Protein AF-A0A089JWZ9-F1 (afdb_monomer_lite)

Secondary structure (DSSP, 8-state):
-GGGTTHHHHHHHGGGTEEEEE---TTTSSEEE-TTS-EEEPPHHHHT--TT-HHHHHHHHHHHHHHHHHHHHHHHHHHHH-TTTTTSS-TTSEEEEEETHHHHHHHHHHTT-TTEEEEEEES--GGGS---SPPPSS-EEEE--SS--HHHHHHHHHTTTS--S------------EEEEEE-

Structure (mmCIF, N/CA/C/O backbone):
data_AF-A0A089JWZ9-F1
#
_entry.id   AF-A0A089JWZ9-F1
#
loop_
_atom_site.group_PDB
_atom_site.id
_atom_site.type_symbol
_atom_site.label_atom_id
_atom_site.label_alt_id
_atom_site.label_comp_id
_atom_site.label_asym_id
_atom_site.label_entity_id
_atom_site.label_seq_id
_atom_site.pdbx_PDB_ins_code
_atom_site.Cartn_x
_atom_site.Cartn_y
_atom_site.Cartn_z
_atom_site.occupancy
_atom_site.B_iso_or_equiv
_atom_site.auth_seq_id
_atom_site.auth_comp_id
_atom_site.auth_asym_id
_atom_site.auth_atom_id
_atom_site.pdbx_PDB_model_num
ATOM 1 N N . MET A 1 1 ? 3.060 15.668 -2.174 1.00 49.41 1 MET A N 1
ATOM 2 C CA . MET A 1 1 ? 2.407 15.892 -3.476 1.00 49.41 1 MET A CA 1
ATOM 3 C C . MET A 1 1 ? 2.002 14.584 -4.124 1.00 49.41 1 MET A C 1
ATOM 5 O O . MET A 1 1 ? 0.828 14.414 -4.404 1.00 49.41 1 MET A O 1
ATOM 9 N N . GLU A 1 2 ? 2.926 13.640 -4.326 1.00 61.69 2 GLU A N 1
ATOM 10 C CA . GLU A 1 2 ? 2.587 12.352 -4.941 1.00 61.69 2 GLU A CA 1
ATOM 11 C C . GLU A 1 2 ? 1.482 11.604 -4.171 1.00 61.69 2 GLU A C 1
ATOM 13 O O . GLU A 1 2 ? 0.409 11.380 -4.726 1.00 61.69 2 GLU A O 1
ATOM 18 N N . ARG A 1 3 ? 1.659 11.328 -2.871 1.00 64.31 3 ARG A N 1
ATOM 19 C CA . ARG A 1 3 ? 0.652 10.639 -2.031 1.00 64.31 3 ARG A CA 1
ATOM 20 C C . ARG A 1 3 ? -0.731 11.319 -1.965 1.00 64.31 3 ARG A C 1
ATOM 22 O O . ARG A 1 3 ? -1.700 10.684 -1.563 1.00 64.31 3 ARG A O 1
ATOM 29 N N . ASP A 1 4 ? -0.825 12.579 -2.386 1.00 72.00 4 ASP A N 1
ATOM 30 C CA . ASP A 1 4 ? -2.037 13.402 -2.338 1.00 72.00 4 ASP A CA 1
ATOM 31 C C . ASP A 1 4 ? -2.850 13.313 -3.653 1.00 72.00 4 ASP A C 1
ATOM 33 O O . ASP A 1 4 ? -3.966 13.822 -3.746 1.00 72.00 4 ASP A O 1
ATOM 37 N N . MET A 1 5 ? -2.341 12.623 -4.683 1.00 77.06 5 MET A N 1
ATOM 38 C CA . MET A 1 5 ? -2.989 12.536 -6.005 1.00 77.06 5 MET A CA 1
ATOM 39 C C . MET A 1 5 ? -4.327 11.774 -6.017 1.00 77.06 5 MET A C 1
ATOM 41 O O . MET A 1 5 ? -5.079 11.881 -6.982 1.00 77.06 5 MET A O 1
ATOM 45 N N . TYR A 1 6 ? -4.661 11.035 -4.954 1.00 85.00 6 TYR A N 1
ATOM 46 C CA . TYR A 1 6 ? -5.904 10.250 -4.865 1.00 85.00 6 TYR A CA 1
ATOM 47 C C . TYR A 1 6 ? -6.959 10.880 -3.960 1.00 85.00 6 TYR A C 1
ATOM 49 O O . TYR A 1 6 ? -7.954 10.227 -3.647 1.00 85.00 6 TYR A O 1
ATOM 57 N N . LEU A 1 7 ? -6.794 12.149 -3.569 1.00 86.31 7 LEU A N 1
ATOM 58 C CA . LEU A 1 7 ? -7.723 12.843 -2.670 1.00 86.31 7 LEU A CA 1
ATOM 59 C C . LEU A 1 7 ? -9.192 12.736 -3.104 1.00 86.31 7 LEU A C 1
ATOM 61 O O . LEU A 1 7 ? -10.060 12.593 -2.250 1.00 86.31 7 LEU A O 1
ATOM 65 N N . GLY A 1 8 ? -9.480 12.725 -4.410 1.00 88.94 8 GLY A N 1
ATOM 66 C CA . GLY A 1 8 ? -10.843 12.541 -4.919 1.00 88.94 8 GLY A CA 1
ATOM 67 C C . GLY A 1 8 ? -11.486 11.205 -4.516 1.00 88.94 8 GLY A C 1
ATOM 68 O O . GLY A 1 8 ? -12.673 11.173 -4.198 1.00 88.94 8 GLY A O 1
ATOM 69 N N . ILE A 1 9 ? -10.706 10.119 -4.479 1.00 88.69 9 ILE A N 1
ATOM 70 C CA . ILE A 1 9 ? -11.152 8.799 -4.003 1.00 88.69 9 ILE A CA 1
ATOM 71 C C . ILE A 1 9 ? -11.193 8.794 -2.472 1.00 88.69 9 ILE A C 1
ATOM 73 O O . ILE A 1 9 ? -12.201 8.415 -1.878 1.00 88.69 9 ILE A O 1
ATOM 77 N N . ILE A 1 10 ? -10.124 9.276 -1.832 1.00 89.00 10 ILE A N 1
ATOM 78 C CA . ILE A 1 10 ? -9.965 9.292 -0.370 1.00 89.00 10 ILE A CA 1
ATOM 79 C C . ILE A 1 10 ? -11.120 10.047 0.296 1.00 89.00 10 ILE A C 1
ATOM 81 O O . ILE A 1 10 ? -11.750 9.525 1.212 1.00 89.00 10 ILE A O 1
ATOM 85 N N . ALA A 1 11 ? -11.480 11.225 -0.219 1.00 91.62 11 ALA A N 1
ATOM 86 C CA . ALA A 1 11 ? -12.571 12.049 0.302 1.00 91.62 11 ALA A CA 1
ATOM 87 C C . ALA A 1 11 ? -13.942 11.353 0.250 1.00 91.62 11 ALA A C 1
ATOM 89 O O . ALA A 1 11 ? -14.869 11.754 0.952 1.00 91.62 11 ALA A O 1
ATOM 90 N N . LYS A 1 12 ? -14.100 10.308 -0.573 1.00 93.12 12 LYS A N 1
ATOM 91 C CA . LYS A 1 12 ? -15.303 9.468 -0.581 1.00 93.12 12 LYS A CA 1
ATOM 92 C C . LYS A 1 12 ? -15.207 8.319 0.425 1.00 93.12 12 LYS A C 1
ATOM 94 O O . LYS A 1 12 ? -16.244 7.879 0.907 1.00 93.12 12 LYS A O 1
ATOM 99 N N . LEU A 1 13 ? -14.019 7.842 0.774 1.00 90.31 13 LEU A N 1
ATOM 100 C CA . LEU A 1 13 ? -13.848 6.734 1.717 1.00 90.31 13 LEU A CA 1
ATOM 101 C C . LEU A 1 13 ? -13.978 7.182 3.177 1.00 90.31 13 LEU A C 1
ATOM 103 O O . LEU A 1 13 ? -14.681 6.524 3.938 1.00 90.31 13 LEU A O 1
ATOM 107 N N . ILE A 1 14 ? -13.398 8.328 3.547 1.00 88.94 14 ILE A N 1
ATOM 108 C CA . ILE A 1 14 ? -13.399 8.808 4.943 1.00 88.94 14 ILE A CA 1
ATOM 109 C C . ILE A 1 14 ? -14.821 8.903 5.543 1.00 88.94 14 ILE A C 1
ATOM 111 O O . ILE A 1 14 ? -15.051 8.312 6.597 1.00 88.94 14 ILE A O 1
ATOM 115 N N . PRO A 1 15 ? -15.831 9.518 4.883 1.00 93.56 15 PRO A N 1
ATOM 116 C CA . PRO A 1 15 ? -17.186 9.610 5.447 1.00 93.56 15 PRO A CA 1
ATOM 117 C C . PRO A 1 15 ? -17.917 8.264 5.564 1.00 93.56 15 PRO A C 1
ATOM 119 O O . PRO A 1 15 ? -19.002 8.205 6.134 1.00 93.56 15 PRO A O 1
ATOM 122 N N . ARG A 1 16 ? -17.366 7.194 4.979 1.00 92.75 16 ARG A N 1
ATOM 123 C CA . ARG A 1 16 ? -17.915 5.833 5.027 1.00 92.75 16 ARG A CA 1
ATOM 124 C C . ARG A 1 16 ? -17.282 4.988 6.139 1.00 92.75 16 ARG A C 1
ATOM 126 O O . ARG A 1 16 ? -17.530 3.790 6.174 1.00 92.75 16 ARG A O 1
ATOM 133 N N . GLY A 1 17 ? -16.486 5.597 7.022 1.00 89.69 17 GLY A N 1
ATOM 134 C CA . GLY A 1 17 ? -15.859 4.913 8.157 1.00 89.69 17 GLY A CA 1
ATOM 135 C C . GLY A 1 17 ? -14.557 4.192 7.810 1.00 89.69 17 GLY A C 1
ATOM 136 O O . GLY A 1 17 ? -14.177 3.257 8.502 1.00 89.69 17 GLY A O 1
ATOM 137 N N . PHE A 1 18 ? -13.876 4.592 6.733 1.00 89.75 18 PHE A N 1
ATOM 138 C CA . PHE A 1 18 ? -12.544 4.073 6.422 1.00 89.75 18 PHE A CA 1
ATOM 139 C C . PHE A 1 18 ? -11.463 5.006 6.964 1.00 89.75 18 PHE A C 1
ATOM 141 O O . PHE A 1 18 ? -11.514 6.216 6.741 1.00 89.75 18 PHE A O 1
ATOM 148 N N . MET A 1 19 ? -10.435 4.425 7.577 1.00 92.62 19 MET A N 1
ATOM 149 C CA . MET A 1 19 ? -9.145 5.074 7.778 1.00 92.62 19 MET A CA 1
ATOM 150 C C . MET A 1 19 ? -8.302 4.869 6.516 1.00 92.62 19 MET A C 1
ATOM 152 O O . MET A 1 19 ? -8.141 3.752 6.032 1.00 92.62 19 MET A O 1
ATOM 156 N N . VAL A 1 20 ? -7.746 5.937 5.949 1.00 92.62 20 VAL A N 1
ATOM 157 C CA . VAL A 1 20 ? -6.942 5.826 4.724 1.00 92.62 20 VAL A CA 1
ATOM 158 C C . VAL A 1 20 ? -5.498 6.204 5.006 1.00 92.62 20 VAL A C 1
ATOM 160 O O . VAL A 1 20 ? -5.221 7.304 5.475 1.00 92.62 20 VAL A O 1
ATOM 163 N N . VAL A 1 21 ? -4.581 5.298 4.665 1.00 92.12 21 VAL A N 1
ATOM 164 C CA . VAL A 1 21 ? -3.135 5.478 4.806 1.00 92.12 21 VAL A CA 1
ATOM 165 C C . VAL A 1 21 ? -2.523 5.547 3.412 1.00 92.12 21 VAL A C 1
ATOM 167 O O . VAL A 1 21 ? -2.535 4.580 2.649 1.00 92.12 21 VAL A O 1
ATOM 170 N N . THR A 1 22 ? -1.990 6.709 3.046 1.00 89.75 22 THR A N 1
ATOM 171 C CA . THR A 1 22 ? -1.305 6.888 1.762 1.00 89.75 22 THR A CA 1
ATOM 172 C C . THR A 1 22 ? 0.189 6.650 1.927 1.00 89.75 22 THR A C 1
ATOM 174 O O . THR A 1 22 ? 0.822 7.164 2.848 1.00 89.75 22 THR A O 1
ATOM 177 N N . ILE A 1 23 ? 0.771 5.860 1.024 1.00 87.31 23 ILE A N 1
ATOM 178 C CA . ILE A 1 23 ? 2.175 5.458 1.113 1.00 87.31 23 ILE A CA 1
ATOM 179 C C . ILE A 1 23 ? 2.964 6.235 0.062 1.00 87.31 23 ILE A C 1
ATOM 181 O O . ILE A 1 23 ? 2.744 6.080 -1.139 1.00 87.31 23 ILE A O 1
ATOM 185 N N . SER A 1 24 ? 3.894 7.081 0.504 1.00 81.69 24 SER A N 1
ATOM 186 C CA . SER A 1 24 ? 4.933 7.621 -0.381 1.00 81.69 24 SER A CA 1
ATOM 187 C C . SER A 1 24 ? 6.109 6.661 -0.437 1.00 81.69 24 SER A C 1
ATOM 189 O O . SER A 1 24 ? 6.429 6.065 0.586 1.00 81.69 24 SER A O 1
ATOM 191 N N . ALA A 1 25 ? 6.798 6.593 -1.573 1.00 80.75 25 ALA A N 1
ATOM 192 C CA . ALA A 1 25 ? 8.029 5.828 -1.722 1.00 80.75 25 ALA A CA 1
ATOM 193 C C . ALA A 1 25 ? 9.237 6.785 -1.798 1.00 80.75 25 ALA A C 1
ATOM 195 O O . ALA A 1 25 ? 9.524 7.333 -2.868 1.00 80.75 25 ALA A O 1
ATOM 196 N N . PRO A 1 26 ? 9.927 7.049 -0.665 1.00 78.44 26 PRO A N 1
ATOM 197 C CA . PRO A 1 26 ? 11.210 7.750 -0.640 1.00 78.44 26 PRO A CA 1
ATOM 198 C C . PRO A 1 26 ? 12.152 7.257 -1.742 1.00 78.44 26 PRO A C 1
ATOM 200 O O . PRO A 1 26 ? 12.228 6.060 -1.985 1.00 78.44 26 PRO A O 1
ATOM 203 N N . HIS A 1 27 ? 12.866 8.171 -2.403 1.00 79.88 27 HIS A N 1
ATOM 204 C CA . HIS A 1 27 ? 13.780 7.888 -3.526 1.00 79.88 27 HIS A CA 1
ATOM 205 C C . HIS A 1 27 ? 13.131 7.383 -4.826 1.00 79.88 27 HIS A C 1
ATOM 207 O O . HIS A 1 27 ? 13.797 7.389 -5.860 1.00 79.88 27 HIS A O 1
ATOM 213 N N . GLU A 1 28 ? 11.852 7.013 -4.823 1.00 82.06 28 GLU A N 1
ATOM 214 C CA . GLU A 1 28 ? 11.099 6.702 -6.042 1.00 82.06 28 GLU A CA 1
ATOM 215 C C . GLU A 1 28 ? 10.214 7.862 -6.487 1.00 82.06 28 GLU A C 1
ATOM 217 O O . GLU A 1 28 ? 10.035 8.069 -7.682 1.00 82.06 28 GLU A O 1
ATOM 222 N N . SER A 1 29 ? 9.668 8.630 -5.546 1.00 75.12 29 SER A N 1
ATOM 223 C CA . SER A 1 29 ? 8.933 9.857 -5.845 1.00 75.12 29 SER A CA 1
ATOM 224 C C . SER A 1 29 ? 9.857 10.930 -6.421 1.00 75.12 29 SER A C 1
ATOM 226 O O . SER A 1 29 ? 11.018 11.028 -6.016 1.00 75.12 29 SER A O 1
ATOM 228 N N . VAL A 1 30 ? 9.342 11.784 -7.316 1.00 74.94 30 VAL A N 1
ATOM 229 C CA . VAL A 1 30 ? 10.092 12.906 -7.921 1.00 74.94 30 VAL A CA 1
ATOM 230 C C . VAL A 1 30 ? 10.783 13.737 -6.834 1.00 74.94 30 VAL A C 1
ATOM 232 O O . VAL A 1 30 ? 11.959 14.089 -6.958 1.00 74.94 30 VAL A O 1
ATOM 235 N N . PHE A 1 31 ? 10.066 13.988 -5.739 1.00 79.56 31 PHE A N 1
ATOM 236 C CA . PHE A 1 31 ? 10.624 14.439 -4.472 1.00 79.56 31 PHE A CA 1
ATOM 237 C C . PHE A 1 31 ? 9.713 14.040 -3.303 1.00 79.56 31 PHE A C 1
ATOM 239 O O . PHE A 1 31 ? 8.488 13.973 -3.445 1.00 79.56 31 PHE A O 1
ATOM 246 N N . THR A 1 32 ? 10.313 13.847 -2.131 1.00 83.12 32 THR A N 1
ATOM 247 C CA . THR A 1 32 ? 9.614 13.636 -0.857 1.00 83.12 32 THR A CA 1
ATOM 248 C C . THR A 1 32 ? 10.033 14.721 0.121 1.00 83.12 32 THR A C 1
ATOM 250 O O . THR A 1 32 ? 11.216 15.038 0.214 1.00 83.12 32 THR A O 1
ATOM 253 N N . VAL A 1 33 ? 9.057 15.282 0.835 1.00 86.06 33 VAL A N 1
ATOM 254 C CA . VAL A 1 33 ? 9.264 16.273 1.899 1.00 86.06 33 VAL A CA 1
ATOM 255 C C . VAL A 1 33 ? 8.973 15.604 3.239 1.00 86.06 33 VAL A C 1
ATOM 257 O O . VAL A 1 33 ? 7.910 14.997 3.405 1.00 86.06 33 VAL A O 1
ATOM 260 N N . PHE A 1 34 ? 9.918 15.698 4.168 1.00 87.00 34 PHE A N 1
ATOM 261 C CA . PHE A 1 34 ? 9.822 15.169 5.524 1.00 87.00 34 PHE A CA 1
ATOM 262 C C . PHE A 1 34 ? 9.210 16.199 6.489 1.00 87.00 34 PHE A C 1
ATOM 264 O O . PHE A 1 34 ? 9.153 17.386 6.160 1.00 87.00 34 PHE A O 1
ATOM 271 N N . PRO A 1 35 ? 8.728 15.773 7.673 1.00 87.00 35 PRO A N 1
ATOM 272 C CA . PRO A 1 35 ? 8.117 16.679 8.650 1.00 87.00 35 PRO A CA 1
ATOM 273 C C . PRO A 1 35 ? 9.026 17.823 9.122 1.00 87.00 35 PRO A C 1
ATOM 275 O O . PRO A 1 35 ? 8.529 18.891 9.460 1.00 87.00 35 PRO A O 1
ATOM 278 N N . ASP A 1 36 ? 10.345 17.623 9.111 1.00 92.81 36 ASP A N 1
ATOM 279 C CA . ASP A 1 36 ? 11.356 18.635 9.446 1.00 92.81 36 ASP A CA 1
ATOM 280 C C . ASP A 1 36 ? 11.626 19.639 8.305 1.00 92.81 36 ASP A C 1
ATOM 282 O O . ASP A 1 36 ? 12.465 20.528 8.437 1.00 92.81 36 ASP A O 1
ATOM 286 N N . GLY A 1 37 ? 10.925 19.506 7.173 1.00 90.06 37 GLY A N 1
ATOM 287 C CA . GLY A 1 37 ? 11.129 20.305 5.965 1.00 90.06 37 GLY A CA 1
ATOM 288 C C . GLY A 1 37 ? 12.264 19.802 5.068 1.00 90.06 37 GLY A C 1
ATOM 289 O O . GLY A 1 37 ? 12.456 20.339 3.973 1.00 90.06 37 GLY A O 1
ATOM 290 N N . GLY A 1 38 ? 12.990 18.760 5.481 1.00 91.38 38 GLY A N 1
ATOM 291 C CA . GLY A 1 38 ? 14.001 18.102 4.667 1.00 91.38 38 GLY A CA 1
ATOM 292 C C . GLY A 1 38 ? 13.399 17.524 3.389 1.00 91.38 38 GLY A C 1
ATOM 293 O O . GLY A 1 38 ? 12.243 17.095 3.358 1.00 91.38 38 GLY A O 1
ATOM 294 N N . THR A 1 39 ? 14.182 17.499 2.310 1.00 90.56 39 THR A N 1
ATOM 295 C CA . THR A 1 39 ? 13.729 16.931 1.035 1.00 90.56 39 THR A CA 1
ATOM 296 C C . THR A 1 39 ? 14.715 15.918 0.491 1.00 90.56 39 THR A C 1
ATOM 298 O O . THR A 1 39 ? 15.929 16.094 0.578 1.00 90.56 39 THR A O 1
ATOM 301 N N . ILE A 1 40 ? 14.179 14.863 -0.111 1.00 89.31 40 ILE A N 1
ATOM 302 C CA . ILE A 1 40 ? 14.949 13.915 -0.913 1.00 89.31 40 ILE A CA 1
ATOM 303 C C . ILE A 1 40 ? 14.384 13.890 -2.323 1.00 89.31 40 ILE A C 1
ATOM 305 O O . ILE A 1 40 ? 13.173 13.989 -2.529 1.00 89.31 40 ILE A O 1
ATOM 309 N N . LYS A 1 41 ? 15.278 13.763 -3.298 1.00 88.44 41 LYS A N 1
ATOM 310 C CA . LYS A 1 41 ? 14.919 13.598 -4.705 1.00 88.44 41 LYS A CA 1
ATOM 311 C C . LYS A 1 41 ? 14.862 12.121 -5.065 1.00 88.44 41 LYS A C 1
ATOM 313 O O . LYS A 1 41 ? 15.442 11.278 -4.376 1.00 88.44 41 LYS A O 1
ATOM 318 N N . GLN A 1 42 ? 14.198 11.842 -6.178 1.00 86.81 42 GLN A N 1
ATOM 319 C CA . GLN A 1 42 ? 14.260 10.545 -6.833 1.00 86.81 42 GLN A CA 1
ATOM 320 C C . GLN A 1 42 ? 15.713 10.105 -7.062 1.00 86.81 42 GLN A C 1
ATOM 322 O O . GLN A 1 42 ? 16.554 10.903 -7.486 1.00 86.81 42 GLN A O 1
ATOM 327 N N . ALA A 1 43 ? 16.009 8.835 -6.798 1.00 88.50 43 ALA A N 1
ATOM 328 C CA . ALA A 1 43 ? 17.306 8.244 -7.083 1.00 88.50 43 ALA A CA 1
ATOM 329 C C . ALA A 1 43 ? 17.536 8.143 -8.599 1.00 88.50 43 ALA A C 1
ATOM 331 O O . ALA A 1 43 ? 16.635 7.755 -9.344 1.00 88.50 43 ALA A O 1
ATOM 332 N N . ALA A 1 44 ? 18.765 8.423 -9.048 1.00 88.81 44 ALA A N 1
ATOM 333 C CA . ALA A 1 44 ? 19.140 8.342 -10.464 1.00 88.81 44 ALA A CA 1
ATOM 334 C C . ALA A 1 44 ? 18.828 6.963 -11.067 1.00 88.81 44 ALA A C 1
ATOM 336 O O . ALA A 1 44 ? 18.247 6.883 -12.141 1.00 88.81 44 ALA A O 1
ATOM 337 N N . ALA A 1 45 ? 19.082 5.887 -10.313 1.00 87.94 45 ALA A N 1
ATOM 338 C CA . ALA A 1 45 ? 18.774 4.517 -10.726 1.00 87.94 45 ALA A CA 1
ATOM 339 C C . ALA A 1 45 ? 17.286 4.278 -11.052 1.00 87.94 45 ALA A C 1
ATOM 341 O O . ALA A 1 45 ? 16.977 3.396 -11.845 1.00 87.94 45 ALA A O 1
ATOM 342 N N . ILE A 1 46 ? 16.372 5.050 -10.452 1.00 86.38 46 ILE A N 1
ATOM 343 C CA . ILE A 1 46 ? 14.936 4.999 -10.755 1.00 86.38 46 ILE A CA 1
ATOM 344 C C . ILE A 1 46 ? 14.593 5.956 -11.898 1.00 86.38 46 ILE A C 1
ATOM 346 O O . ILE A 1 46 ? 13.836 5.598 -12.796 1.00 86.38 46 ILE A O 1
ATOM 350 N N . ALA A 1 47 ? 15.168 7.160 -11.890 1.00 85.50 47 ALA A N 1
ATOM 351 C CA . ALA A 1 47 ? 14.940 8.170 -12.922 1.00 85.50 47 ALA A CA 1
ATOM 352 C C . ALA A 1 47 ? 15.412 7.724 -14.319 1.00 85.50 47 ALA A C 1
ATOM 354 O O . ALA A 1 47 ? 14.825 8.118 -15.326 1.00 85.50 47 ALA A O 1
ATOM 355 N N . GLU A 1 48 ? 16.471 6.918 -14.366 1.00 89.50 48 GLU A N 1
ATOM 356 C CA . GLU A 1 48 ? 17.131 6.422 -15.578 1.00 89.50 48 GLU A CA 1
ATOM 357 C C . GLU A 1 48 ? 16.744 4.971 -15.904 1.00 89.50 48 GLU A C 1
ATOM 359 O O . GLU A 1 48 ? 17.285 4.381 -16.840 1.00 89.50 48 GLU A O 1
ATOM 364 N N . LEU A 1 49 ? 15.806 4.382 -15.149 1.00 86.44 49 LEU A N 1
ATOM 365 C CA . LEU A 1 49 ? 15.383 3.001 -15.346 1.00 86.44 49 LEU A CA 1
ATOM 366 C C . LEU A 1 49 ? 14.755 2.825 -16.735 1.00 86.44 49 LEU A C 1
ATOM 368 O O . LEU A 1 49 ? 13.686 3.364 -17.038 1.00 86.44 49 LEU A O 1
ATOM 372 N N . ALA A 1 50 ? 15.422 2.047 -17.586 1.00 87.25 50 ALA A N 1
ATOM 373 C CA . ALA A 1 50 ? 14.971 1.808 -18.948 1.00 87.25 50 ALA A CA 1
ATOM 374 C C . ALA A 1 50 ? 13.668 0.991 -18.967 1.00 87.25 50 ALA A C 1
ATOM 376 O O . ALA A 1 50 ? 13.472 0.063 -18.182 1.00 87.25 50 ALA A O 1
ATOM 377 N N . SER A 1 51 ? 12.769 1.288 -19.909 1.00 80.56 51 SER A N 1
ATOM 378 C CA . SER A 1 51 ? 11.473 0.598 -20.027 1.00 80.56 51 SER A CA 1
ATOM 379 C C . SER A 1 51 ? 11.594 -0.899 -20.338 1.00 80.56 51 SER A C 1
ATOM 381 O O . SER A 1 51 ? 10.670 -1.659 -20.067 1.00 80.56 51 SER A O 1
ATOM 383 N N . ASN A 1 52 ? 12.727 -1.329 -20.896 1.00 83.06 52 ASN A N 1
ATOM 384 C CA . ASN A 1 52 ? 13.042 -2.723 -21.196 1.00 83.06 52 ASN A CA 1
ATOM 385 C C . ASN A 1 52 ? 13.917 -3.405 -20.124 1.00 83.06 52 ASN A C 1
ATOM 387 O O . ASN A 1 52 ? 14.216 -4.591 -20.275 1.00 83.06 52 ASN A O 1
ATOM 391 N N . ASP A 1 53 ? 14.313 -2.712 -19.048 1.00 87.31 53 ASP A N 1
ATOM 392 C CA . ASP A 1 53 ? 15.046 -3.317 -17.926 1.00 87.31 53 ASP A CA 1
ATOM 393 C C . ASP A 1 53 ? 14.085 -4.026 -16.961 1.00 87.31 53 ASP A C 1
ATOM 395 O O . ASP A 1 53 ? 13.790 -3.567 -15.855 1.00 87.31 53 ASP A O 1
ATOM 399 N N . TYR A 1 54 ? 13.579 -5.182 -17.386 1.00 87.00 54 TYR A N 1
ATOM 400 C CA . TYR A 1 54 ? 12.654 -5.990 -16.588 1.00 87.00 54 TYR A CA 1
ATOM 401 C C . TYR A 1 54 ? 13.215 -6.376 -15.213 1.00 87.00 54 TYR A C 1
ATOM 403 O O . TYR A 1 54 ? 12.452 -6.489 -14.253 1.00 87.00 54 TYR A O 1
ATOM 411 N N . ALA A 1 55 ? 14.532 -6.571 -15.094 1.00 90.25 55 ALA A N 1
ATOM 412 C CA . ALA A 1 55 ? 15.158 -6.914 -13.822 1.00 90.25 55 ALA A CA 1
ATOM 413 C C . ALA A 1 55 ? 15.131 -5.721 -12.855 1.00 90.25 55 ALA A C 1
ATOM 415 O O . ALA A 1 55 ? 14.815 -5.895 -11.678 1.00 90.25 55 ALA A O 1
ATOM 416 N N . GLY A 1 56 ? 15.412 -4.510 -13.343 1.00 91.00 56 GLY A N 1
ATOM 417 C CA . GLY A 1 56 ? 15.276 -3.279 -12.567 1.00 91.00 56 GLY A CA 1
ATOM 418 C C . GLY A 1 56 ? 13.837 -3.007 -12.138 1.00 91.00 56 GLY A C 1
ATOM 419 O O . GLY A 1 56 ? 13.597 -2.759 -10.957 1.00 91.00 56 GLY A O 1
ATOM 420 N N . TRP A 1 57 ? 12.867 -3.165 -13.043 1.00 88.25 57 TRP A N 1
ATOM 421 C CA . TRP A 1 57 ? 11.447 -3.035 -12.695 1.00 88.25 57 TRP A CA 1
ATOM 422 C C . TRP A 1 57 ? 10.975 -4.090 -11.688 1.00 88.25 57 TRP A C 1
ATOM 424 O O . TRP A 1 57 ? 10.164 -3.778 -10.818 1.00 88.25 57 TRP A O 1
ATOM 434 N N . SER A 1 58 ? 11.502 -5.316 -11.762 1.00 90.19 58 SER A N 1
ATOM 435 C CA . SER A 1 58 ? 11.192 -6.374 -10.789 1.00 90.19 58 SER A CA 1
ATOM 436 C C . SER A 1 58 ? 11.735 -6.039 -9.399 1.00 90.19 58 SER A C 1
ATOM 438 O O . SER A 1 58 ? 10.997 -6.130 -8.423 1.00 90.19 58 SER A O 1
ATOM 440 N N . ARG A 1 59 ? 12.983 -5.556 -9.301 1.00 91.50 59 ARG A N 1
ATOM 441 C CA . ARG A 1 59 ? 13.551 -5.076 -8.026 1.00 91.50 59 ARG A CA 1
ATOM 442 C C . ARG A 1 59 ? 12.760 -3.902 -7.450 1.00 91.50 59 ARG A C 1
ATOM 444 O O . ARG A 1 59 ? 12.566 -3.821 -6.240 1.00 91.50 59 ARG A O 1
ATOM 451 N N . LEU A 1 60 ? 12.291 -2.999 -8.311 1.00 89.75 60 LEU A N 1
ATOM 452 C CA . LEU A 1 60 ? 11.466 -1.869 -7.894 1.00 89.75 60 LEU A CA 1
ATOM 453 C C . LEU A 1 60 ? 10.103 -2.325 -7.353 1.00 89.75 60 LEU A C 1
ATOM 455 O O . LEU A 1 60 ? 9.650 -1.829 -6.324 1.00 89.75 60 LEU A O 1
ATOM 459 N N . LEU A 1 61 ? 9.470 -3.306 -8.005 1.00 90.19 61 LEU A N 1
ATOM 460 C CA 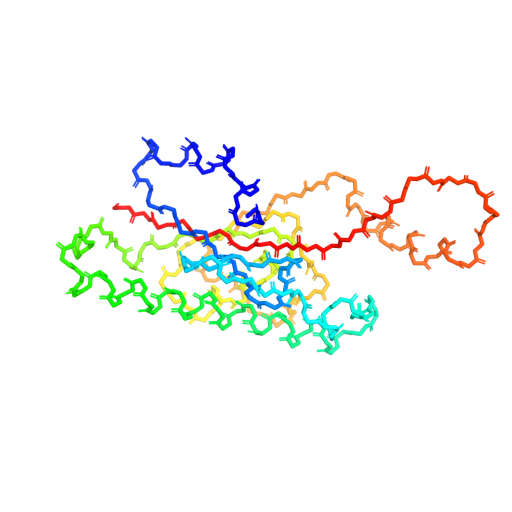. LEU A 1 61 ? 8.242 -3.935 -7.516 1.00 90.19 61 LEU A CA 1
ATOM 461 C C . LEU A 1 61 ? 8.447 -4.583 -6.139 1.00 90.19 61 LEU A C 1
ATOM 463 O O . LEU A 1 61 ? 7.637 -4.355 -5.241 1.00 90.19 61 LEU A O 1
ATOM 467 N N . GLU A 1 62 ? 9.526 -5.350 -5.962 1.00 91.06 62 GLU A N 1
ATOM 468 C CA . GLU A 1 62 ? 9.874 -5.981 -4.680 1.00 91.06 62 GLU A CA 1
ATOM 469 C C . GLU A 1 62 ? 10.079 -4.929 -3.585 1.00 91.06 62 GLU A C 1
ATOM 471 O O . GLU A 1 62 ? 9.472 -5.019 -2.518 1.00 91.06 62 GLU A O 1
ATOM 476 N N . SER A 1 63 ? 10.851 -3.873 -3.866 1.00 90.00 63 SER A N 1
ATOM 477 C CA . SER A 1 63 ? 11.041 -2.753 -2.936 1.00 90.00 63 SER A CA 1
ATOM 478 C C . SER A 1 63 ? 9.708 -2.118 -2.528 1.00 90.00 63 SER A C 1
ATOM 480 O O . SER A 1 63 ? 9.480 -1.853 -1.343 1.00 90.00 63 SER A O 1
ATOM 482 N N . ARG A 1 64 ? 8.778 -1.960 -3.477 1.00 89.19 64 ARG A N 1
ATOM 483 C CA . ARG A 1 64 ? 7.452 -1.412 -3.192 1.00 89.19 64 ARG A CA 1
ATOM 484 C C . ARG A 1 64 ? 6.582 -2.347 -2.356 1.00 89.19 64 ARG A C 1
ATOM 486 O O . ARG A 1 64 ? 5.876 -1.876 -1.466 1.00 89.19 64 ARG A O 1
ATOM 493 N N . ALA A 1 65 ? 6.639 -3.650 -2.612 1.00 91.56 65 ALA A N 1
ATOM 494 C CA . ALA A 1 65 ? 5.948 -4.652 -1.805 1.00 91.56 65 ALA A CA 1
ATOM 495 C C . ALA A 1 65 ? 6.474 -4.669 -0.356 1.00 91.56 65 ALA A C 1
ATOM 497 O O . ALA A 1 65 ? 5.683 -4.683 0.593 1.00 91.56 65 ALA A O 1
ATOM 498 N N . HIS A 1 66 ? 7.795 -4.565 -0.173 1.00 92.19 66 HIS A N 1
ATOM 499 C CA . HIS A 1 66 ? 8.411 -4.428 1.149 1.00 92.19 66 HIS A CA 1
ATOM 500 C C . HIS A 1 66 ? 7.946 -3.166 1.875 1.00 92.19 66 HIS A C 1
ATOM 502 O O . HIS A 1 66 ? 7.604 -3.237 3.052 1.00 92.19 66 HIS A O 1
ATOM 508 N N . LEU A 1 67 ? 7.864 -2.029 1.180 1.00 90.56 67 LEU A N 1
ATOM 509 C CA . LEU A 1 67 ? 7.385 -0.783 1.775 1.00 90.56 67 LEU A CA 1
ATOM 510 C C . LEU A 1 67 ? 5.932 -0.890 2.265 1.00 90.56 67 LEU A C 1
ATOM 512 O O . LEU A 1 67 ? 5.621 -0.440 3.364 1.00 90.56 67 LEU A O 1
ATOM 516 N N . ILE A 1 68 ? 5.044 -1.505 1.477 1.00 93.31 68 ILE A N 1
ATOM 517 C CA . ILE A 1 68 ? 3.648 -1.741 1.880 1.00 93.31 68 ILE A CA 1
ATOM 518 C C . ILE A 1 68 ? 3.591 -2.639 3.123 1.00 93.31 68 ILE A C 1
ATOM 520 O O . ILE A 1 68 ? 2.859 -2.336 4.064 1.00 93.31 68 ILE A O 1
ATOM 524 N N . THR A 1 69 ? 4.389 -3.708 3.146 1.00 94.25 69 THR A N 1
ATOM 525 C CA . THR A 1 69 ? 4.470 -4.635 4.286 1.00 94.25 69 THR A CA 1
ATOM 526 C C . THR A 1 69 ? 4.962 -3.924 5.548 1.00 94.25 69 THR A C 1
ATOM 528 O O . THR A 1 69 ? 4.336 -4.039 6.599 1.00 94.25 69 THR A O 1
ATOM 531 N N . ALA A 1 70 ? 6.014 -3.108 5.432 1.00 94.00 70 ALA A N 1
ATOM 532 C CA . ALA A 1 70 ? 6.551 -2.320 6.538 1.00 94.00 70 ALA A CA 1
ATOM 533 C C . ALA A 1 70 ? 5.527 -1.307 7.079 1.00 94.00 70 ALA A C 1
ATOM 535 O O . ALA A 1 70 ? 5.411 -1.124 8.288 1.00 94.00 70 ALA A O 1
ATOM 536 N N . VAL A 1 71 ? 4.733 -0.676 6.204 1.00 94.56 71 VAL A N 1
ATOM 537 C CA . VAL A 1 71 ? 3.638 0.206 6.637 1.00 94.56 71 VAL A CA 1
ATOM 538 C C . VAL A 1 71 ? 2.564 -0.581 7.385 1.00 94.56 71 VAL A C 1
ATOM 540 O O . VAL A 1 71 ? 2.096 -0.111 8.415 1.00 94.56 71 VAL A O 1
ATOM 543 N N . LEU A 1 72 ? 2.193 -1.781 6.931 1.00 95.19 72 LEU A N 1
ATOM 544 C CA . LEU A 1 72 ? 1.235 -2.631 7.648 1.00 95.19 72 LEU A CA 1
ATOM 545 C C . LEU A 1 72 ? 1.742 -3.036 9.041 1.00 95.19 72 LEU A C 1
ATOM 547 O O . LEU A 1 72 ? 0.975 -3.023 9.999 1.00 95.19 72 LEU A O 1
ATOM 551 N N . GLU A 1 73 ? 3.023 -3.380 9.173 1.00 96.00 73 GLU A N 1
ATOM 552 C CA . GLU A 1 73 ? 3.668 -3.673 10.464 1.00 96.00 73 GLU A CA 1
ATOM 553 C C . GLU A 1 73 ? 3.726 -2.446 11.382 1.00 96.00 73 GLU A C 1
ATOM 555 O O . GLU A 1 73 ? 3.475 -2.542 12.588 1.00 96.00 73 GLU A O 1
ATOM 560 N N . TYR A 1 74 ? 4.012 -1.274 10.817 1.00 95.69 74 TYR A N 1
ATOM 561 C CA . TYR A 1 74 ? 4.005 -0.028 11.571 1.00 95.69 74 TYR A CA 1
ATOM 562 C C . TYR A 1 74 ? 2.592 0.332 12.045 1.00 95.69 74 TYR A C 1
ATOM 564 O O . TYR A 1 74 ? 2.409 0.658 13.215 1.00 95.69 74 TYR A O 1
ATOM 572 N N . MET A 1 75 ? 1.578 0.181 11.187 1.00 95.06 75 MET A N 1
ATOM 573 C CA . MET A 1 75 ? 0.176 0.373 11.567 1.00 95.06 75 MET A CA 1
ATOM 574 C C . MET A 1 75 ? -0.260 -0.620 12.652 1.00 95.06 75 MET A C 1
ATOM 576 O O . MET A 1 75 ? -0.926 -0.215 13.594 1.00 95.06 75 MET A O 1
ATOM 580 N N . ASP A 1 76 ? 0.149 -1.890 12.585 1.00 95.31 76 ASP A N 1
ATOM 581 C CA . ASP A 1 76 ? -0.098 -2.867 13.660 1.00 95.31 76 ASP A CA 1
ATOM 582 C C . ASP A 1 76 ? 0.533 -2.428 14.995 1.00 95.31 76 ASP A C 1
ATOM 584 O O . ASP A 1 76 ? -0.063 -2.563 16.062 1.00 95.31 76 ASP A O 1
ATOM 588 N N . THR A 1 77 ? 1.731 -1.842 14.941 1.00 97.06 77 THR A N 1
ATOM 589 C CA . THR A 1 77 ? 2.397 -1.281 16.123 1.00 97.06 77 THR A CA 1
ATOM 590 C C . THR A 1 77 ? 1.612 -0.104 16.695 1.00 97.06 77 THR A C 1
ATOM 592 O O . THR A 1 77 ? 1.285 -0.122 17.882 1.00 97.06 77 THR A O 1
ATOM 595 N N . LEU A 1 78 ? 1.230 0.868 15.860 1.00 96.12 78 LEU A N 1
ATOM 596 C CA . LEU A 1 78 ? 0.407 2.003 16.288 1.00 96.12 78 LEU A CA 1
ATOM 597 C C . LEU A 1 78 ? -0.921 1.535 16.896 1.00 96.12 78 LEU A C 1
ATOM 599 O O . LEU A 1 78 ? -1.305 2.002 17.963 1.00 96.12 78 LEU A O 1
ATOM 603 N N . ASN A 1 79 ? -1.570 0.536 16.291 1.00 94.88 79 ASN A N 1
ATOM 604 C CA . ASN A 1 79 ? -2.838 0.003 16.788 1.00 94.88 79 ASN A CA 1
ATOM 605 C C . ASN A 1 79 ? -2.739 -0.629 18.186 1.00 94.88 79 ASN A C 1
ATOM 607 O O . ASN A 1 79 ? -3.751 -0.778 18.868 1.00 94.88 79 ASN A O 1
ATOM 611 N N . ARG A 1 80 ? -1.538 -1.045 18.606 1.00 96.06 80 ARG A N 1
ATOM 612 C CA . ARG A 1 80 ? -1.302 -1.663 19.917 1.00 96.06 80 ARG A CA 1
ATOM 613 C C . ARG A 1 80 ? -0.801 -0.691 20.975 1.00 96.06 80 ARG A C 1
ATOM 615 O O . ARG A 1 80 ? -1.075 -0.917 22.149 1.00 96.06 80 ARG A O 1
ATOM 622 N N . SER A 1 81 ? -0.010 0.310 20.591 1.00 96.62 81 SER A N 1
ATOM 623 C CA . SER A 1 81 ? 0.767 1.100 21.557 1.00 96.62 81 SER A CA 1
ATOM 624 C C . SER A 1 81 ? 0.624 2.612 21.436 1.00 96.62 81 SER A C 1
ATOM 626 O O . SER A 1 81 ? 1.098 3.314 22.326 1.00 96.62 81 SER A O 1
ATOM 628 N N . ASP A 1 82 ? 0.042 3.130 20.355 1.00 97.44 82 ASP A N 1
ATOM 629 C CA . ASP A 1 82 ? -0.108 4.574 20.178 1.00 97.44 82 ASP A CA 1
ATOM 630 C C . ASP A 1 82 ? -1.245 5.125 21.050 1.00 97.44 82 ASP A C 1
ATOM 632 O O . ASP A 1 82 ? -2.326 4.544 21.118 1.00 97.44 82 ASP A O 1
ATOM 636 N N . SER A 1 83 ? -1.018 6.251 21.726 1.00 96.44 83 SER A N 1
ATOM 637 C CA . SER A 1 83 ? -1.993 6.818 22.666 1.00 96.44 83 SER A CA 1
ATOM 638 C C . SER A 1 83 ? -3.281 7.311 22.011 1.00 96.44 83 SER A C 1
ATOM 640 O O . SER A 1 83 ? -4.306 7.383 22.686 1.00 96.44 83 SER A O 1
ATOM 642 N N . GLU A 1 84 ? -3.231 7.684 20.732 1.00 94.69 84 GLU A N 1
ATOM 643 C CA . GLU A 1 84 ? -4.379 8.221 20.002 1.00 94.69 84 GLU A CA 1
ATOM 644 C C . GLU A 1 84 ? -4.991 7.181 19.066 1.00 94.69 84 GLU A C 1
ATOM 646 O O . GLU A 1 84 ? -6.200 7.187 18.863 1.00 94.69 84 GLU A O 1
ATOM 651 N N . LEU A 1 85 ? -4.172 6.291 18.502 1.00 93.25 85 LEU A N 1
ATOM 652 C CA . LEU A 1 85 ? -4.591 5.353 17.463 1.00 93.25 85 LEU A CA 1
ATOM 653 C C . LEU A 1 85 ? -4.859 3.929 17.963 1.00 93.25 85 LEU A C 1
ATOM 655 O O . LEU A 1 85 ? -5.433 3.140 17.207 1.00 93.25 85 LEU A O 1
ATOM 659 N N . ALA A 1 86 ? -4.472 3.580 19.194 1.00 95.94 86 ALA A N 1
ATOM 660 C CA . ALA A 1 86 ? -4.642 2.218 19.687 1.00 95.94 86 ALA A CA 1
ATOM 661 C C . ALA A 1 86 ? -6.114 1.774 19.686 1.00 95.94 86 ALA A C 1
ATOM 663 O O . ALA A 1 86 ? -6.990 2.428 20.251 1.00 95.94 86 ALA A O 1
ATOM 664 N N . GLY A 1 87 ? -6.378 0.629 19.053 1.00 92.56 87 GLY A N 1
ATOM 665 C CA . GLY A 1 87 ? -7.706 0.026 18.950 1.00 92.56 87 GLY A CA 1
ATOM 666 C C . GLY A 1 87 ? -8.701 0.769 18.052 1.00 92.56 87 GLY A C 1
ATOM 667 O O . GLY A 1 87 ? -9.867 0.378 18.025 1.00 92.56 87 GLY A O 1
ATOM 668 N N . LEU A 1 88 ? -8.286 1.815 17.323 1.00 91.62 88 LEU A N 1
ATOM 669 C CA . LEU A 1 88 ? -9.189 2.597 16.464 1.00 91.62 88 LEU A CA 1
ATOM 670 C C . LEU A 1 88 ? -9.477 1.957 15.100 1.00 91.62 88 LEU A C 1
ATOM 672 O O . LEU A 1 88 ? -10.362 2.426 14.385 1.00 91.62 88 LEU A O 1
ATOM 676 N N . PHE A 1 89 ? -8.721 0.934 14.708 1.00 91.75 89 PHE A N 1
ATOM 677 C CA . PHE A 1 89 ? -8.885 0.257 13.425 1.00 91.75 89 PHE A CA 1
ATOM 678 C C . PHE A 1 89 ? -8.582 -1.236 13.540 1.00 91.75 89 PHE A C 1
ATOM 680 O O . PHE A 1 89 ? -7.861 -1.689 14.430 1.00 91.75 89 PHE A O 1
ATOM 687 N N . ASP A 1 90 ? -9.113 -2.020 12.605 1.00 92.38 90 ASP A N 1
ATOM 688 C CA . ASP A 1 90 ? -8.883 -3.461 12.545 1.00 92.38 90 ASP A CA 1
ATOM 689 C C . ASP A 1 90 ? -7.811 -3.774 11.493 1.00 92.38 90 ASP A C 1
ATOM 691 O O . ASP A 1 90 ? -8.066 -3.791 10.286 1.00 92.38 90 ASP A O 1
ATOM 695 N N . ILE A 1 91 ? -6.586 -4.056 11.952 1.00 92.75 91 ILE A N 1
ATOM 696 C CA . ILE A 1 91 ? -5.470 -4.425 11.066 1.00 92.75 91 ILE A CA 1
ATOM 697 C C . ILE A 1 91 ? -5.711 -5.758 10.335 1.00 92.75 91 ILE A C 1
ATOM 699 O O . ILE A 1 91 ? -5.019 -6.067 9.372 1.00 92.75 91 ILE A O 1
ATOM 703 N N . GLY A 1 92 ? -6.698 -6.555 10.757 1.00 92.00 92 GLY A N 1
ATOM 704 C CA . GLY A 1 92 ? -7.157 -7.751 10.057 1.00 92.00 92 GLY A CA 1
ATOM 705 C C . GLY A 1 92 ? -8.176 -7.471 8.946 1.00 92.00 92 GLY A C 1
ATOM 706 O O . GLY A 1 92 ? -8.571 -8.412 8.253 1.00 92.00 92 GLY A O 1
ATOM 707 N N . LYS A 1 93 ? -8.614 -6.218 8.755 1.00 92.94 93 LYS A N 1
ATOM 708 C CA . LYS A 1 93 ? -9.596 -5.799 7.737 1.00 92.94 93 LYS A CA 1
ATOM 709 C C . LYS A 1 93 ? -9.040 -4.707 6.827 1.00 92.94 93 LYS A C 1
ATOM 711 O O . LYS A 1 93 ? -9.558 -3.591 6.748 1.00 92.94 93 LYS A O 1
ATOM 716 N N . VAL A 1 94 ? -7.994 -5.053 6.084 1.00 95.81 94 VAL A N 1
ATOM 717 C CA . VAL A 1 94 ? -7.343 -4.122 5.157 1.00 95.81 94 VAL A CA 1
ATOM 718 C C . VAL A 1 94 ? -7.828 -4.332 3.726 1.00 95.81 94 VAL A C 1
ATOM 720 O O . VAL A 1 94 ? -7.830 -5.450 3.222 1.00 95.81 94 VAL A O 1
ATOM 723 N N . ALA A 1 95 ? -8.182 -3.261 3.025 1.00 95.12 95 ALA A N 1
ATOM 724 C CA . ALA A 1 95 ? -8.285 -3.245 1.571 1.00 95.12 95 ALA A CA 1
ATOM 725 C C . ALA A 1 95 ? -7.093 -2.474 0.988 1.00 95.12 95 ALA A C 1
ATOM 727 O O . ALA A 1 95 ? -6.770 -1.372 1.426 1.00 95.12 95 ALA A O 1
ATOM 728 N N . ALA A 1 96 ? -6.425 -3.027 -0.018 1.00 95.31 96 ALA A N 1
ATOM 729 C CA . ALA A 1 96 ? -5.288 -2.370 -0.655 1.00 95.31 96 ALA A CA 1
ATOM 730 C C . ALA A 1 96 ? -5.677 -1.845 -2.040 1.00 95.31 96 ALA A C 1
ATOM 732 O O . ALA A 1 96 ? -6.322 -2.536 -2.823 1.00 95.31 96 ALA A O 1
ATOM 733 N N . MET A 1 97 ? -5.288 -0.618 -2.364 1.00 93.88 97 MET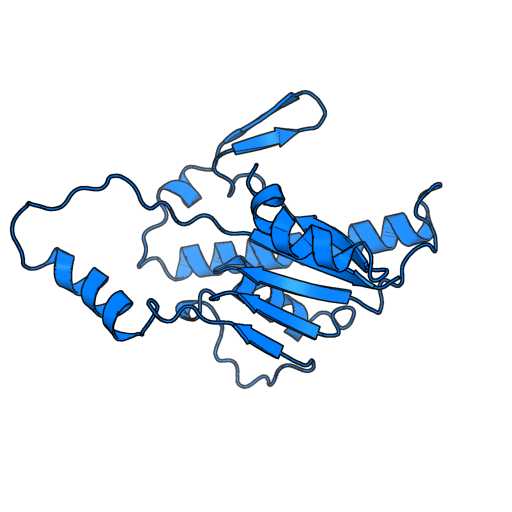 A N 1
ATOM 734 C CA . MET A 1 97 ? -5.525 -0.004 -3.666 1.00 93.88 97 MET A CA 1
ATOM 735 C C . MET A 1 97 ? -4.199 0.461 -4.257 1.00 93.88 97 MET A C 1
ATOM 737 O O . MET A 1 97 ? -3.329 0.958 -3.551 1.00 93.88 97 MET A O 1
ATOM 741 N N . GLY A 1 98 ? -4.016 0.345 -5.566 1.00 91.62 98 GLY A N 1
ATOM 742 C CA . GLY A 1 98 ? -2.802 0.863 -6.184 1.00 91.62 98 GLY A CA 1
ATOM 743 C C . GLY A 1 98 ? -2.971 1.178 -7.652 1.00 91.62 98 GLY A C 1
ATOM 744 O O . GLY A 1 98 ? -3.709 0.494 -8.359 1.00 91.62 98 GLY A O 1
ATOM 745 N N . HIS A 1 99 ? -2.265 2.213 -8.105 1.00 89.06 99 HIS A N 1
ATOM 746 C CA . HIS A 1 99 ? -2.233 2.611 -9.506 1.00 89.06 99 HIS A CA 1
ATOM 747 C C . HIS A 1 99 ? -0.911 2.194 -10.153 1.00 89.06 99 HIS A C 1
ATOM 749 O O . HIS A 1 99 ? 0.148 2.346 -9.540 1.00 89.06 99 HIS A O 1
ATOM 755 N N . SER A 1 100 ? -0.956 1.670 -11.383 1.00 89.56 100 SER A N 1
ATOM 756 C CA . SER A 1 100 ? 0.221 1.263 -12.167 1.00 89.56 100 SER A CA 1
ATOM 757 C C . SER A 1 100 ? 1.149 0.335 -11.377 1.00 89.56 100 SER A C 1
ATOM 759 O O . SER A 1 100 ? 0.717 -0.756 -10.997 1.00 89.56 100 SER A O 1
ATOM 761 N N . LEU A 1 101 ? 2.396 0.730 -11.097 1.00 88.00 101 LEU A N 1
ATOM 762 C CA . LEU A 1 101 ? 3.328 -0.071 -10.305 1.00 88.00 101 LEU A CA 1
ATOM 763 C C . LEU A 1 101 ? 2.785 -0.337 -8.896 1.00 88.00 101 LEU A C 1
ATOM 765 O O . LEU A 1 101 ? 2.911 -1.448 -8.393 1.00 88.00 101 LEU A O 1
ATOM 769 N N . GLY A 1 102 ? 2.109 0.645 -8.292 1.00 89.00 102 GLY A N 1
ATOM 770 C CA . GLY A 1 102 ? 1.439 0.471 -7.007 1.00 89.00 102 GLY A CA 1
ATOM 771 C C . GLY A 1 102 ? 0.352 -0.601 -7.064 1.00 89.00 102 GLY A C 1
ATOM 772 O O . GLY A 1 102 ? 0.196 -1.344 -6.106 1.00 89.00 102 GLY A O 1
ATOM 773 N N . GLY A 1 103 ? -0.353 -0.725 -8.195 1.00 90.81 103 GLY A N 1
ATOM 774 C CA . GLY A 1 103 ? -1.341 -1.780 -8.428 1.00 90.81 103 GLY A CA 1
ATOM 775 C C . GLY A 1 103 ? -0.707 -3.172 -8.462 1.00 90.81 103 GLY A C 1
ATOM 776 O O . GLY A 1 103 ? -1.174 -4.084 -7.786 1.00 90.81 103 GLY A O 1
ATOM 777 N N . ALA A 1 104 ? 0.401 -3.329 -9.191 1.00 90.25 104 ALA A N 1
ATOM 778 C CA . ALA A 1 104 ? 1.161 -4.580 -9.181 1.00 90.25 104 ALA A CA 1
ATOM 779 C C . ALA A 1 104 ? 1.692 -4.909 -7.770 1.00 90.25 104 ALA A C 1
ATOM 781 O O . ALA A 1 104 ? 1.590 -6.051 -7.332 1.00 90.25 104 ALA A O 1
ATOM 782 N N . ALA A 1 105 ? 2.182 -3.903 -7.039 1.00 92.31 105 ALA A N 1
ATOM 783 C CA . ALA A 1 105 ? 2.733 -4.072 -5.697 1.00 92.31 105 ALA A CA 1
ATOM 784 C C . ALA A 1 105 ? 1.681 -4.518 -4.672 1.00 92.31 105 ALA A C 1
ATOM 786 O O . ALA A 1 105 ? 1.924 -5.470 -3.936 1.00 92.31 105 ALA A O 1
ATOM 787 N N . VAL A 1 106 ? 0.498 -3.888 -4.635 1.00 92.88 106 VAL A N 1
ATOM 788 C CA . VAL A 1 106 ? -0.560 -4.306 -3.695 1.00 92.88 106 VAL A CA 1
ATOM 789 C C . VAL A 1 106 ? -1.068 -5.713 -3.991 1.00 92.88 106 VAL A C 1
ATOM 791 O O . VAL A 1 106 ? -1.394 -6.445 -3.060 1.00 92.88 106 VAL A O 1
ATOM 794 N N . LEU A 1 107 ? -1.105 -6.110 -5.268 1.00 91.62 107 LEU A N 1
ATOM 795 C CA . LEU A 1 107 ? -1.468 -7.471 -5.644 1.00 91.62 107 LEU A CA 1
ATOM 796 C C . LEU A 1 107 ? -0.415 -8.477 -5.174 1.00 91.62 107 LEU A C 1
ATOM 798 O O . LEU A 1 107 ? -0.784 -9.519 -4.644 1.00 91.62 107 LEU A O 1
ATOM 802 N N . GLU A 1 108 ? 0.870 -8.166 -5.349 1.00 90.75 108 GLU A N 1
ATOM 803 C CA . GLU A 1 108 ? 1.968 -9.037 -4.919 1.00 90.75 108 GLU A CA 1
ATOM 804 C C . GLU A 1 108 ? 1.968 -9.234 -3.397 1.00 90.75 108 GLU A C 1
ATOM 806 O O . GLU A 1 108 ? 2.065 -10.362 -2.925 1.00 90.75 108 GLU A O 1
ATOM 811 N N . VAL A 1 109 ? 1.758 -8.167 -2.618 1.00 92.38 109 VAL A N 1
ATOM 812 C CA . VAL A 1 109 ? 1.650 -8.275 -1.152 1.00 92.38 109 VAL A CA 1
ATOM 813 C C . VAL A 1 109 ? 0.426 -9.098 -0.751 1.00 92.38 109 VAL A C 1
ATOM 815 O O . VAL A 1 109 ? 0.528 -9.974 0.103 1.00 92.38 109 VAL A O 1
ATOM 818 N N . ALA A 1 110 ? -0.722 -8.887 -1.399 1.00 91.94 110 ALA A N 1
ATOM 819 C CA . ALA A 1 110 ? -1.956 -9.608 -1.082 1.00 91.94 110 ALA A CA 1
ATOM 820 C C . ALA A 1 110 ? -1.881 -11.125 -1.337 1.00 91.94 110 ALA A C 1
ATOM 822 O O . ALA A 1 110 ? -2.694 -11.870 -0.793 1.00 91.94 110 ALA A O 1
ATOM 823 N N . LYS A 1 111 ? -0.916 -11.609 -2.133 1.00 89.06 111 LYS A N 1
ATOM 824 C CA . LYS A 1 111 ? -0.661 -13.054 -2.283 1.00 89.06 111 LYS A CA 1
ATOM 825 C C . LYS A 1 111 ? -0.115 -13.692 -1.005 1.00 89.06 111 LYS A C 1
ATOM 827 O O . LYS A 1 111 ? -0.297 -14.892 -0.805 1.00 89.06 111 LYS A O 1
ATOM 832 N N . HIS A 1 112 ? 0.569 -12.914 -0.166 1.00 88.81 112 HIS A N 1
ATOM 833 C CA . HIS A 1 112 ? 1.354 -13.426 0.958 1.00 88.81 112 HIS A CA 1
ATOM 834 C C . HIS A 1 112 ? 0.953 -12.834 2.315 1.00 88.81 112 HIS A C 1
ATOM 836 O O . HIS A 1 112 ? 1.270 -13.426 3.344 1.00 88.81 112 HIS A O 1
ATOM 842 N N . ASP A 1 113 ? 0.221 -11.718 2.336 1.00 91.38 113 ASP A N 1
ATOM 843 C CA . ASP A 1 113 ? -0.227 -11.052 3.557 1.00 91.38 113 ASP A CA 1
ATOM 844 C C . ASP A 1 113 ? -1.739 -11.207 3.765 1.00 91.38 113 ASP A C 1
ATOM 846 O O . ASP A 1 113 ? -2.563 -10.611 3.067 1.00 91.38 113 ASP A O 1
ATOM 850 N N . ASN A 1 114 ? -2.112 -12.007 4.764 1.00 92.06 114 ASN A N 1
ATOM 851 C CA . ASN A 1 114 ? -3.506 -12.330 5.057 1.00 92.06 114 ASN A CA 1
ATOM 852 C C . ASN A 1 114 ? -4.291 -11.180 5.713 1.00 92.06 114 ASN A C 1
ATOM 854 O O . ASN A 1 114 ? -5.508 -11.316 5.873 1.00 92.06 114 ASN A O 1
ATOM 858 N N . ARG A 1 115 ? -3.636 -10.077 6.104 1.00 93.69 115 ARG A N 1
ATOM 859 C CA . ARG A 1 115 ? -4.295 -8.870 6.631 1.00 93.69 115 ARG A CA 1
ATOM 860 C C . ARG A 1 115 ? -5.082 -8.153 5.539 1.00 93.69 115 ARG A C 1
ATOM 862 O O . ARG A 1 115 ? -6.127 -7.563 5.816 1.00 93.69 115 ARG A O 1
ATOM 869 N N . ILE A 1 116 ? -4.616 -8.256 4.292 1.00 94.62 116 ILE A N 1
ATOM 870 C CA . ILE A 1 116 ? -5.321 -7.747 3.117 1.00 94.62 116 ILE A CA 1
ATOM 871 C C . ILE A 1 116 ? -6.485 -8.687 2.793 1.00 94.62 116 ILE A C 1
ATOM 873 O O . ILE A 1 116 ? -6.314 -9.896 2.678 1.00 94.62 116 ILE A O 1
ATOM 877 N N . LYS A 1 117 ? -7.686 -8.122 2.658 1.00 94.94 117 LYS A N 1
ATOM 878 C CA . LYS A 1 117 ? -8.957 -8.820 2.406 1.00 94.94 117 LYS A CA 1
ATOM 879 C C . LYS A 1 117 ? -9.590 -8.476 1.065 1.00 94.94 117 LYS A C 1
ATOM 881 O O . LYS A 1 117 ? -10.501 -9.178 0.644 1.00 94.94 117 LYS A O 1
ATOM 886 N N . ALA A 1 118 ? -9.135 -7.415 0.405 1.00 94.81 118 ALA A N 1
ATOM 887 C CA . ALA A 1 118 ? -9.569 -7.030 -0.934 1.00 94.81 118 ALA A CA 1
ATOM 888 C C . ALA A 1 118 ? -8.504 -6.164 -1.611 1.00 94.81 118 ALA A C 1
ATOM 890 O O . ALA A 1 118 ? -7.786 -5.421 -0.935 1.00 94.81 118 ALA A O 1
ATOM 891 N N . VAL A 1 119 ? -8.434 -6.224 -2.943 1.00 94.75 119 VAL A N 1
ATOM 892 C CA . VAL A 1 119 ? -7.495 -5.419 -3.733 1.00 94.75 119 VAL A CA 1
ATOM 893 C C . VAL A 1 119 ? -8.214 -4.667 -4.852 1.00 94.75 119 VAL A C 1
ATOM 895 O O . VAL A 1 119 ? -9.028 -5.241 -5.573 1.00 94.75 119 VAL A O 1
ATOM 898 N N . ILE A 1 120 ? -7.888 -3.384 -5.028 1.00 94.88 120 ILE A N 1
ATOM 899 C CA . ILE A 1 120 ? -8.372 -2.544 -6.130 1.00 94.88 120 ILE A CA 1
ATOM 900 C C . ILE A 1 120 ? -7.183 -2.101 -6.987 1.00 94.88 120 ILE A C 1
ATOM 902 O O . ILE A 1 120 ? -6.301 -1.366 -6.542 1.00 94.88 120 ILE A O 1
ATOM 906 N N . LEU A 1 121 ? -7.176 -2.532 -8.243 1.00 92.81 121 LEU A N 1
ATOM 907 C CA . LEU A 1 121 ? -6.120 -2.253 -9.207 1.00 92.81 121 LEU A CA 1
ATOM 908 C C . LEU A 1 121 ? -6.576 -1.149 -10.158 1.00 92.81 121 LEU A C 1
ATOM 910 O O . LEU A 1 121 ? -7.490 -1.362 -10.952 1.00 92.81 121 LEU A O 1
ATOM 914 N N . LEU A 1 122 ? -5.933 0.014 -10.094 1.00 91.62 122 LEU A N 1
ATOM 915 C CA . LEU A 1 122 ? -6.175 1.134 -11.002 1.00 91.62 122 LEU A CA 1
ATOM 916 C C . LEU A 1 122 ? -5.118 1.084 -12.110 1.00 91.62 122 LEU A C 1
ATOM 918 O O . LEU A 1 122 ? -3.948 1.300 -11.835 1.00 91.62 122 LEU A O 1
ATOM 922 N N . ASP A 1 123 ? -5.497 0.732 -13.335 1.00 90.00 123 ASP A N 1
ATOM 923 C CA . ASP A 1 123 ? -4.612 0.567 -14.502 1.00 90.00 123 ASP A CA 1
ATOM 924 C C . ASP A 1 123 ? -3.204 0.029 -14.149 1.00 90.00 123 ASP A C 1
ATOM 926 O O . ASP A 1 123 ? -2.203 0.736 -14.296 1.00 90.00 123 ASP A O 1
ATOM 930 N N . PRO A 1 124 ? -3.109 -1.183 -13.564 1.00 89.69 124 PRO A N 1
ATOM 931 C CA . PRO A 1 124 ? -1.865 -1.671 -12.980 1.00 89.69 124 PRO A CA 1
ATOM 932 C C . PRO A 1 124 ? -0.804 -1.950 -14.053 1.00 89.69 124 PRO A C 1
ATOM 934 O O . PRO A 1 124 ? -1.117 -2.244 -15.210 1.00 89.69 124 PRO A O 1
ATOM 937 N N . SER A 1 125 ? 0.470 -1.948 -13.648 1.00 87.25 125 SER A N 1
ATOM 938 C CA . SER A 1 125 ? 1.605 -2.350 -14.491 1.00 87.25 125 SER A CA 1
ATOM 939 C C . SER A 1 125 ? 1.587 -3.859 -14.739 1.00 87.25 125 SER A C 1
ATOM 941 O O . SER A 1 125 ? 2.349 -4.617 -14.146 1.00 87.25 125 SER A O 1
ATOM 943 N N . PHE A 1 126 ? 0.705 -4.306 -15.634 1.00 82.81 126 PHE A N 1
ATOM 944 C CA . PHE A 1 126 ? 0.459 -5.723 -15.924 1.00 82.81 126 PHE A CA 1
ATOM 945 C C . PHE A 1 126 ? 1.701 -6.510 -16.330 1.00 82.81 126 PHE A C 1
ATOM 947 O O . PHE A 1 126 ? 1.791 -7.694 -16.027 1.00 82.81 126 PHE A O 1
ATOM 954 N N . HIS A 1 127 ? 2.651 -5.863 -17.003 1.00 81.12 127 HIS A N 1
ATOM 955 C CA . HIS A 1 127 ? 3.900 -6.488 -17.435 1.00 81.12 127 HIS A CA 1
ATOM 956 C C . HIS A 1 127 ? 4.788 -6.942 -16.262 1.00 81.12 127 HIS A C 1
ATOM 958 O O . HIS A 1 127 ? 5.700 -7.731 -16.481 1.00 81.12 127 HIS A O 1
ATOM 964 N N . LEU A 1 128 ? 4.511 -6.479 -15.036 1.00 82.62 128 LEU A N 1
ATOM 965 C CA . LEU A 1 128 ? 5.231 -6.853 -13.815 1.00 82.62 128 LEU A CA 1
ATOM 966 C C . LEU A 1 128 ? 4.458 -7.835 -12.932 1.00 82.62 128 LEU A C 1
ATOM 968 O O . LEU A 1 128 ? 5.020 -8.371 -11.981 1.00 82.62 128 LEU A O 1
ATOM 972 N N . ILE A 1 129 ? 3.178 -8.089 -13.223 1.00 81.75 129 ILE A N 1
ATOM 973 C CA . ILE A 1 129 ? 2.399 -9.068 -12.465 1.00 81.75 129 ILE A CA 1
ATOM 974 C C . ILE A 1 129 ? 2.920 -10.458 -12.828 1.00 81.75 129 ILE A C 1
ATOM 976 O O . ILE A 1 129 ? 2.772 -10.919 -13.965 1.00 81.75 129 ILE A O 1
ATOM 980 N N . ARG A 1 130 ? 3.542 -11.124 -11.849 1.00 72.19 130 ARG A N 1
ATOM 981 C CA . ARG A 1 130 ? 4.087 -12.473 -12.016 1.00 72.19 130 ARG A CA 1
ATOM 982 C C . ARG A 1 130 ? 2.949 -13.430 -12.359 1.00 72.19 130 ARG A C 1
ATOM 984 O O . ARG A 1 130 ? 1.921 -13.445 -11.688 1.00 72.19 130 ARG A O 1
ATOM 991 N N . ARG A 1 131 ? 3.149 -14.225 -13.414 1.00 67.88 131 ARG A N 1
ATOM 992 C CA . ARG A 1 131 ? 2.317 -15.392 -13.731 1.00 67.88 131 ARG A CA 1
ATOM 993 C C . ARG A 1 131 ? 2.885 -16.614 -13.026 1.00 67.88 131 ARG A C 1
ATOM 995 O O . ARG A 1 131 ? 3.374 -17.545 -13.657 1.00 67.88 131 ARG A O 1
ATOM 1002 N N . ASP A 1 132 ? 2.890 -16.577 -11.710 1.00 69.94 132 ASP A N 1
ATOM 1003 C CA . ASP A 1 132 ? 2.838 -17.795 -10.927 1.00 69.94 132 ASP A CA 1
ATOM 1004 C C . ASP A 1 132 ? 1.365 -18.226 -10.921 1.00 69.94 132 ASP A C 1
ATOM 1006 O O . ASP A 1 132 ? 0.489 -17.378 -10.814 1.00 69.94 132 ASP A O 1
ATOM 1010 N N . ASN A 1 133 ? 1.037 -19.506 -11.108 1.00 63.28 133 ASN A N 1
ATOM 1011 C CA . ASN A 1 133 ? -0.358 -19.988 -11.169 1.00 63.28 133 ASN A CA 1
ATOM 1012 C C . ASN A 1 133 ? -1.121 -19.845 -9.822 1.00 63.28 133 ASN A C 1
ATOM 1014 O O . ASN A 1 133 ? -2.043 -20.611 -9.541 1.00 63.28 133 ASN A O 1
ATOM 1018 N N . SER A 1 134 ? -0.724 -18.904 -8.963 1.00 65.94 134 SER A N 1
ATOM 1019 C CA . SER A 1 134 ? -1.393 -18.544 -7.727 1.00 65.94 134 SER A CA 1
ATOM 1020 C C . SER A 1 134 ? -2.647 -17.730 -8.052 1.00 65.94 134 SER A C 1
ATOM 1022 O O . SER A 1 134 ? -2.617 -16.658 -8.659 1.00 65.94 134 SER A O 1
ATOM 1024 N N . VAL A 1 135 ? -3.800 -18.272 -7.671 1.00 65.88 135 VAL A N 1
ATOM 1025 C CA . VAL A 1 135 ? -5.054 -17.518 -7.683 1.00 65.88 135 VAL A CA 1
ATOM 1026 C C . VAL A 1 135 ? -5.040 -16.616 -6.455 1.00 65.88 135 VAL A C 1
ATOM 1028 O O . VAL A 1 135 ? -4.706 -17.076 -5.363 1.00 65.88 135 VAL A O 1
ATOM 1031 N N . SER A 1 136 ? -5.378 -15.335 -6.625 1.00 70.31 136 SER A N 1
ATOM 1032 C CA . SER A 1 136 ? -5.501 -14.425 -5.484 1.00 70.31 136 SER A CA 1
ATOM 1033 C C . SER A 1 136 ? -6.491 -15.003 -4.470 1.00 70.31 136 SER A C 1
ATOM 1035 O O . SER A 1 136 ? -7.601 -15.395 -4.830 1.00 70.31 136 SER A O 1
ATOM 1037 N N . SER A 1 137 ? -6.087 -15.061 -3.202 1.00 79.94 137 SER A N 1
ATOM 1038 C CA . SER A 1 137 ? -6.916 -15.536 -2.088 1.00 79.94 137 SER A CA 1
ATOM 1039 C C . SER A 1 137 ? -7.989 -14.523 -1.670 1.00 79.94 137 SER A C 1
ATOM 1041 O O . SER A 1 137 ? -8.814 -14.819 -0.806 1.00 79.94 137 SER A O 1
ATOM 1043 N N . VAL A 1 138 ? -7.987 -13.336 -2.284 1.00 89.44 138 VAL A N 1
ATOM 1044 C CA . VAL A 1 138 ? -8.873 -12.216 -1.972 1.00 89.44 138 VAL A CA 1
ATOM 1045 C C . VAL A 1 138 ? -9.586 -11.708 -3.228 1.00 89.44 138 VAL A C 1
ATOM 1047 O O . VAL A 1 138 ? -9.063 -11.839 -4.335 1.00 89.44 138 VAL A O 1
ATOM 1050 N N . PRO A 1 139 ? -10.773 -11.091 -3.097 1.00 94.19 139 PRO A N 1
ATOM 1051 C CA . PRO A 1 139 ? -11.426 -10.412 -4.208 1.00 94.19 139 PRO A CA 1
ATOM 1052 C C . PRO A 1 139 ? -10.538 -9.314 -4.811 1.00 94.19 139 PRO A C 1
ATOM 1054 O O . PRO A 1 139 ? -10.008 -8.460 -4.093 1.00 94.19 139 PRO A O 1
ATOM 1057 N N . VAL A 1 140 ? -10.428 -9.309 -6.143 1.00 93.44 140 VAL A N 1
ATOM 1058 C CA . VAL A 1 140 ? -9.666 -8.316 -6.911 1.00 93.44 140 VAL A CA 1
ATOM 1059 C C . VAL A 1 140 ? -10.607 -7.557 -7.845 1.00 93.44 140 VAL A C 1
ATOM 1061 O O . VAL A 1 140 ? -11.199 -8.145 -8.750 1.00 93.44 140 VAL A O 1
ATOM 1064 N N . LEU A 1 141 ? -10.718 -6.239 -7.660 1.00 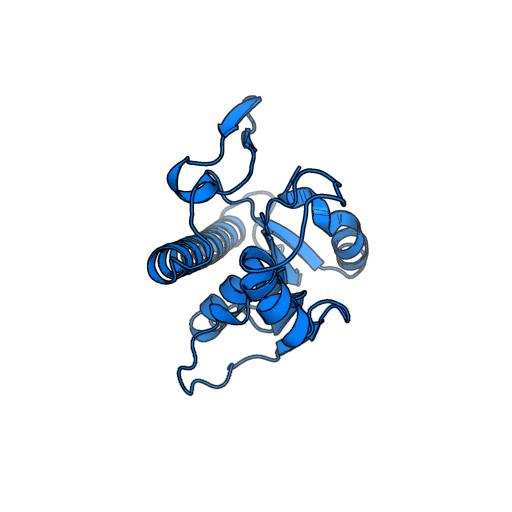94.75 141 LEU A N 1
ATOM 1065 C CA . LEU A 1 141 ? -11.377 -5.339 -8.606 1.00 94.75 141 LEU A CA 1
ATOM 1066 C C . LEU A 1 141 ? -10.328 -4.709 -9.521 1.00 94.75 141 LEU A C 1
ATOM 1068 O O . LEU A 1 141 ? -9.454 -3.973 -9.067 1.00 94.75 141 LEU A O 1
ATOM 1072 N N . LEU A 1 142 ? -10.449 -4.956 -10.820 1.00 92.75 142 LEU A N 1
ATOM 1073 C CA . LEU A 1 142 ? -9.602 -4.350 -11.838 1.00 92.75 142 LEU A CA 1
ATOM 1074 C C . LEU A 1 142 ? -10.344 -3.207 -12.540 1.00 92.75 142 LEU A C 1
ATOM 1076 O O . LEU A 1 142 ? -11.337 -3.436 -13.226 1.00 92.75 142 LEU A O 1
ATOM 1080 N N . LEU A 1 143 ? -9.813 -1.991 -12.427 1.00 91.75 143 LEU A N 1
ATOM 1081 C CA . LEU A 1 143 ? -10.254 -0.815 -13.171 1.00 91.75 143 LEU A CA 1
ATOM 1082 C C . LEU A 1 143 ? -9.182 -0.452 -14.194 1.00 91.75 143 LEU A C 1
ATOM 1084 O O . LEU A 1 143 ? -8.021 -0.265 -13.846 1.00 91.75 143 LEU A O 1
ATOM 1088 N N . ARG A 1 144 ? -9.555 -0.356 -15.468 1.00 88.31 144 ARG A N 1
ATOM 1089 C CA . ARG A 1 144 ? -8.625 -0.064 -16.563 1.00 88.31 144 ARG A CA 1
ATOM 1090 C C . ARG A 1 144 ? -9.040 1.188 -17.309 1.00 88.31 144 ARG A C 1
ATOM 1092 O O . ARG A 1 144 ? -10.228 1.375 -17.556 1.00 88.31 144 ARG A O 1
ATOM 1099 N N . GLN A 1 145 ? -8.066 1.992 -17.730 1.00 82.25 145 GLN A N 1
ATOM 1100 C CA . GLN A 1 145 ? -8.349 3.032 -18.719 1.00 82.25 145 GLN A CA 1
ATOM 1101 C C . GLN A 1 145 ? -8.519 2.404 -20.109 1.00 82.25 145 GLN A C 1
ATOM 1103 O O . GLN A 1 145 ? -7.846 1.430 -20.467 1.00 82.25 145 GLN A O 1
ATOM 1108 N N . GLU A 1 146 ? -9.417 2.985 -20.900 1.00 72.81 146 GLU A N 1
ATOM 1109 C CA . GLU A 1 146 ? -9.734 2.534 -22.256 1.00 72.81 146 GLU A CA 1
ATOM 1110 C C . GLU A 1 146 ? -8.537 2.677 -23.211 1.00 72.81 146 GLU A C 1
ATOM 1112 O O . GLU A 1 146 ? -8.286 1.804 -24.044 1.00 72.81 146 GLU A O 1
ATOM 1117 N N . THR A 1 147 ? -7.745 3.740 -23.046 1.00 62.50 147 THR A N 1
ATOM 1118 C CA . THR A 1 147 ? -6.613 4.085 -23.918 1.00 62.50 147 THR A CA 1
ATOM 1119 C C . THR A 1 147 ? -5.405 3.155 -23.745 1.00 62.50 147 THR A C 1
ATOM 1121 O O . THR A 1 147 ? -4.639 2.972 -24.687 1.00 62.50 147 THR A O 1
ATOM 1124 N N . SER A 1 148 ? -5.263 2.466 -22.604 1.00 54.97 148 SER A N 1
ATOM 1125 C CA . SER A 1 148 ? -4.184 1.489 -22.330 1.00 54.97 148 SER A CA 1
ATOM 1126 C C . SER A 1 148 ? -4.365 0.143 -23.049 1.00 54.97 148 SER A C 1
ATOM 1128 O O . SER A 1 148 ? -3.937 -0.908 -22.559 1.00 54.97 148 SER A O 1
ATOM 1130 N N . ARG A 1 149 ? -5.035 0.104 -24.206 1.00 55.59 149 ARG A N 1
ATOM 1131 C CA . ARG A 1 149 ? -5.133 -1.121 -25.013 1.00 55.59 149 ARG A CA 1
ATOM 1132 C C . ARG A 1 149 ? -3.727 -1.612 -25.370 1.00 55.59 149 ARG A C 1
ATOM 1134 O O . ARG A 1 149 ? -2.860 -0.819 -25.714 1.00 55.59 149 ARG A O 1
ATOM 1141 N N . PHE A 1 150 ? -3.522 -2.930 -25.317 1.00 52.44 150 PHE A N 1
ATOM 1142 C CA . PHE A 1 150 ? -2.246 -3.610 -25.608 1.00 52.44 150 PHE A CA 1
ATOM 1143 C C . PHE A 1 150 ? -1.574 -3.107 -26.905 1.00 52.44 150 PHE A C 1
ATOM 1145 O O . PHE A 1 150 ? -0.355 -2.997 -26.980 1.00 52.44 150 PHE A O 1
ATOM 1152 N N . ILE A 1 151 ? -2.391 -2.726 -27.894 1.00 47.53 151 ILE A N 1
ATOM 1153 C CA . ILE A 1 151 ? -1.976 -2.124 -29.166 1.00 47.53 151 ILE A CA 1
ATOM 1154 C C . ILE A 1 151 ? -1.167 -0.836 -28.964 1.00 47.53 151 ILE A C 1
ATOM 1156 O O . ILE A 1 151 ? -0.174 -0.650 -29.653 1.00 47.53 151 ILE A O 1
ATOM 1160 N N . MET A 1 152 ? -1.516 0.036 -28.017 1.00 45.69 152 MET A N 1
ATOM 1161 C CA . MET A 1 152 ? -0.837 1.324 -27.841 1.00 45.69 152 MET A CA 1
ATOM 1162 C C . MET A 1 152 ? 0.533 1.185 -27.159 1.00 45.69 152 MET A C 1
ATOM 1164 O O . MET A 1 152 ? 1.467 1.880 -27.541 1.00 45.69 152 MET A O 1
ATOM 1168 N N . VAL A 1 153 ? 0.696 0.230 -26.233 1.00 49.69 153 VAL A N 1
ATOM 1169 C CA . VAL A 1 153 ? 2.006 -0.106 -25.634 1.00 49.69 153 VAL A CA 1
ATOM 1170 C C . VAL A 1 153 ? 2.964 -0.654 -26.699 1.00 49.69 153 VAL A C 1
ATOM 1172 O O . VAL A 1 153 ? 4.120 -0.242 -26.763 1.00 49.69 153 VAL A O 1
ATOM 1175 N N . ILE A 1 154 ? 2.464 -1.518 -27.589 1.00 48.12 154 ILE A N 1
ATOM 1176 C CA . ILE A 1 154 ? 3.229 -2.031 -28.737 1.00 48.12 154 ILE A CA 1
ATOM 1177 C C . ILE A 1 154 ? 3.525 -0.903 -29.741 1.00 48.12 154 ILE A C 1
ATOM 1179 O O . ILE A 1 154 ? 4.639 -0.796 -30.247 1.00 48.12 154 ILE A O 1
ATOM 1183 N N . THR A 1 155 ? 2.560 -0.015 -29.994 1.00 44.28 155 THR A N 1
ATOM 1184 C CA . THR A 1 155 ? 2.723 1.101 -30.940 1.00 44.28 155 THR A CA 1
ATOM 1185 C C . THR A 1 155 ? 3.723 2.137 -30.425 1.00 44.28 155 THR A C 1
ATOM 1187 O O . THR A 1 155 ? 4.519 2.625 -31.215 1.00 44.28 155 THR A O 1
ATOM 1190 N N . MET A 1 156 ? 3.781 2.411 -29.116 1.00 44.03 156 MET A N 1
ATOM 1191 C CA . MET A 1 156 ? 4.825 3.262 -28.530 1.00 44.03 156 MET A CA 1
ATOM 1192 C C . MET A 1 156 ? 6.223 2.643 -28.634 1.00 44.03 156 MET A C 1
ATOM 1194 O O . MET A 1 156 ? 7.179 3.383 -28.827 1.00 44.03 156 MET A O 1
ATOM 1198 N N . GLN A 1 157 ? 6.368 1.315 -28.547 1.00 46.03 157 GLN A N 1
ATOM 1199 C CA . GLN A 1 157 ? 7.659 0.653 -28.787 1.00 46.03 157 GLN A CA 1
ATOM 1200 C C . GLN A 1 157 ? 8.057 0.658 -30.273 1.00 46.03 157 GLN A C 1
ATOM 1202 O O . GLN A 1 157 ? 9.239 0.776 -30.584 1.00 46.03 157 GLN A O 1
ATOM 1207 N N . LEU A 1 158 ? 7.089 0.583 -31.192 1.00 37.25 158 LEU A N 1
ATOM 1208 C CA . LEU A 1 158 ? 7.334 0.575 -32.641 1.00 37.25 158 LEU A CA 1
ATOM 1209 C C . LEU A 1 158 ? 7.471 1.981 -33.257 1.00 37.25 158 LEU A C 1
ATOM 1211 O O . LEU A 1 158 ? 8.191 2.151 -34.239 1.00 37.25 158 LEU A O 1
ATOM 1215 N N . GLN A 1 159 ? 6.851 3.014 -32.678 1.00 37.66 159 GLN A N 1
ATOM 1216 C CA . GLN A 1 159 ? 6.944 4.400 -33.166 1.00 37.66 159 GLN A CA 1
ATOM 1217 C C . GLN A 1 159 ? 8.344 5.014 -33.010 1.00 37.66 159 GLN A C 1
ATOM 1219 O O . GLN A 1 159 ? 8.651 5.976 -33.709 1.00 37.66 159 GLN A O 1
ATOM 1224 N N . PHE A 1 160 ? 9.223 4.440 -32.181 1.00 41.47 160 PHE A N 1
ATOM 1225 C CA . PHE A 1 160 ? 10.635 4.843 -32.127 1.00 41.47 160 PHE A CA 1
ATOM 1226 C C . PHE A 1 160 ? 11.450 4.416 -33.360 1.00 41.47 160 PHE A C 1
ATOM 1228 O O . PHE A 1 160 ? 12.564 4.906 -33.530 1.00 41.47 160 P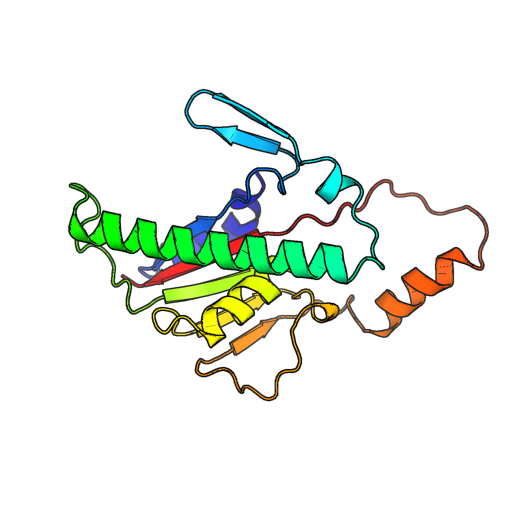HE A O 1
ATOM 1235 N N . MET A 1 161 ? 10.921 3.552 -34.238 1.00 40.66 161 MET A N 1
ATOM 1236 C CA . MET A 1 161 ? 11.627 3.112 -35.450 1.00 40.66 161 MET A CA 1
ATOM 1237 C C . MET A 1 161 ? 11.177 3.803 -36.742 1.00 40.66 161 MET A C 1
ATOM 1239 O O . MET A 1 161 ? 11.962 3.848 -37.684 1.00 40.66 161 MET A O 1
ATOM 1243 N N . THR A 1 162 ? 9.979 4.391 -36.818 1.00 43.00 162 THR A N 1
ATOM 1244 C CA . THR A 1 162 ? 9.507 5.038 -38.056 1.00 43.00 162 THR A CA 1
ATOM 1245 C C . THR A 1 162 ? 8.441 6.106 -37.783 1.00 43.00 162 THR A C 1
ATOM 1247 O O . THR A 1 162 ? 7.273 5.755 -37.657 1.00 43.00 162 THR A O 1
ATOM 1250 N N . LEU A 1 163 ? 8.807 7.394 -37.712 1.00 31.77 163 LEU A N 1
ATOM 1251 C CA . LEU A 1 163 ? 8.059 8.548 -38.269 1.00 31.77 163 LEU A CA 1
ATOM 1252 C C . LEU A 1 163 ? 8.742 9.887 -37.895 1.00 31.77 163 LEU A C 1
ATOM 1254 O O . LEU A 1 163 ? 9.389 9.985 -36.852 1.00 31.77 163 LEU A O 1
ATOM 1258 N N . PRO A 1 164 ? 8.632 10.922 -38.752 1.00 33.59 164 PRO A N 1
ATOM 1259 C CA . PRO A 1 164 ? 9.369 12.170 -38.625 1.00 33.59 164 PRO A CA 1
ATOM 1260 C C . PRO A 1 164 ? 8.797 13.082 -37.534 1.00 33.59 164 PRO A C 1
ATOM 1262 O O . PRO A 1 164 ? 7.599 13.098 -37.255 1.00 33.59 164 PRO A O 1
ATOM 1265 N N . GLN A 1 165 ? 9.694 13.877 -36.949 1.00 41.84 165 GLN A N 1
ATOM 1266 C CA . GLN A 1 165 ? 9.432 14.902 -35.941 1.00 41.84 165 GLN A CA 1
ATOM 1267 C C . GLN A 1 165 ? 8.252 15.812 -36.321 1.00 41.84 165 GLN A C 1
ATOM 1269 O O . GLN A 1 165 ? 8.416 16.728 -37.123 1.00 41.84 165 GLN A O 1
ATOM 1274 N N . LYS A 1 166 ? 7.092 15.622 -35.688 1.00 40.38 166 LYS A N 1
ATOM 1275 C CA . LYS A 1 166 ? 6.204 16.711 -35.243 1.00 40.38 166 LYS A CA 1
ATOM 1276 C C . LYS A 1 166 ? 5.041 16.134 -34.448 1.00 40.38 166 LYS A C 1
ATOM 1278 O O . LYS A 1 166 ? 4.035 15.739 -35.015 1.00 40.38 166 LYS A O 1
ATOM 1283 N N . LEU A 1 167 ? 5.211 16.121 -33.132 1.00 32.88 167 LEU A N 1
ATOM 1284 C CA . LEU A 1 167 ? 4.175 16.347 -32.122 1.00 32.88 167 LEU A CA 1
ATOM 1285 C C . LEU A 1 167 ? 4.892 16.359 -30.769 1.00 32.88 167 LEU A C 1
ATOM 1287 O O . LEU A 1 167 ? 5.265 15.320 -30.237 1.00 32.88 167 LEU A O 1
ATOM 1291 N N . GLN A 1 168 ? 5.144 17.560 -30.252 1.00 37.00 168 GLN A N 1
ATOM 1292 C CA . GLN A 1 168 ? 5.405 17.757 -28.828 1.00 37.00 168 GLN A CA 1
ATOM 1293 C C . GLN A 1 168 ? 4.038 17.930 -28.154 1.00 37.00 168 GLN A C 1
ATOM 1295 O O . GLN A 1 168 ? 3.225 18.728 -28.623 1.00 37.00 168 GLN A O 1
ATOM 1300 N N . PRO A 1 169 ? 3.782 17.179 -27.078 1.00 36.56 169 PRO A N 1
ATOM 1301 C CA . PRO A 1 169 ? 3.857 17.797 -25.765 1.00 36.56 169 PRO A CA 1
ATOM 1302 C C . PRO A 1 169 ? 4.908 17.104 -24.900 1.00 36.56 169 PRO A C 1
ATOM 1304 O O . PRO A 1 169 ? 4.987 15.879 -24.812 1.00 36.56 169 PRO A O 1
ATOM 1307 N N . HIS A 1 170 ? 5.730 17.935 -24.268 1.00 35.75 170 HIS A N 1
ATOM 1308 C CA . HIS A 1 170 ? 6.879 17.523 -23.486 1.00 35.75 170 HIS A CA 1
ATOM 1309 C C . HIS A 1 170 ? 6.485 16.802 -22.183 1.00 35.75 170 HIS A C 1
ATOM 1311 O O . HIS A 1 170 ? 5.640 17.260 -21.417 1.00 35.75 170 HIS A O 1
ATOM 1317 N N . SER A 1 171 ? 7.206 15.700 -21.956 1.00 32.56 171 SER A N 1
ATOM 1318 C CA . SER A 1 171 ? 7.436 14.932 -20.722 1.00 32.56 171 SER A CA 1
ATOM 1319 C C . SER A 1 171 ? 6.251 14.222 -20.057 1.00 32.56 171 SER A C 1
ATOM 1321 O O . SER A 1 171 ? 5.734 14.664 -19.035 1.00 32.56 171 SER A O 1
ATOM 1323 N N . TRP A 1 172 ? 5.952 13.014 -20.539 1.00 29.38 172 TRP A N 1
ATOM 1324 C CA . TRP A 1 172 ? 5.423 11.951 -19.684 1.00 29.38 172 TRP A CA 1
ATOM 1325 C C . TRP A 1 172 ? 6.569 11.347 -18.864 1.00 29.38 172 TRP A C 1
ATOM 1327 O O . TRP A 1 172 ? 7.539 10.841 -19.428 1.00 29.38 172 TRP A O 1
ATOM 1337 N N . ARG A 1 173 ? 6.465 11.403 -17.534 1.00 27.88 173 ARG A N 1
ATOM 1338 C CA . ARG A 1 173 ? 7.302 10.635 -16.602 1.00 27.88 173 ARG A CA 1
ATOM 1339 C C . ARG A 1 173 ? 6.381 9.720 -15.785 1.00 27.88 173 ARG A C 1
ATOM 1341 O O . ARG A 1 173 ? 5.457 10.245 -15.166 1.00 27.88 173 ARG A O 1
ATOM 1348 N N . PRO A 1 174 ? 6.566 8.389 -15.786 1.00 33.25 174 PRO A N 1
ATOM 1349 C CA . PRO A 1 174 ? 5.696 7.491 -15.038 1.00 33.25 174 PRO A CA 1
ATOM 1350 C C . PRO A 1 174 ? 6.173 7.412 -13.585 1.00 33.25 174 PRO A C 1
ATOM 1352 O O . PRO A 1 174 ? 7.194 6.792 -13.332 1.00 33.25 174 PRO A O 1
ATOM 1355 N N . PHE A 1 175 ? 5.448 7.992 -12.624 1.00 31.48 175 PHE A N 1
ATOM 1356 C CA . PHE A 1 175 ? 5.693 7.756 -11.191 1.00 31.48 175 PHE A CA 1
ATOM 1357 C C . PHE A 1 175 ? 4.359 7.627 -10.441 1.00 31.48 175 PHE A C 1
ATOM 1359 O O . PHE A 1 175 ? 3.471 8.463 -10.591 1.00 31.48 175 PHE A O 1
ATOM 1366 N N . LEU A 1 176 ? 4.179 6.509 -9.723 1.00 39.50 176 LEU A N 1
ATOM 1367 C CA . LEU A 1 176 ? 2.874 5.930 -9.359 1.00 39.50 176 LEU A CA 1
ATOM 1368 C C . LEU A 1 176 ? 2.876 5.288 -7.963 1.00 39.50 176 LEU A C 1
ATOM 1370 O O . LEU A 1 176 ? 3.916 4.819 -7.515 1.00 39.50 176 LEU A O 1
ATOM 1374 N N . ILE A 1 177 ? 1.717 5.262 -7.283 1.00 36.97 177 ILE A N 1
ATOM 1375 C CA . ILE A 1 177 ? 1.536 5.105 -5.816 1.00 36.97 177 ILE A CA 1
ATOM 1376 C C . ILE A 1 177 ? 0.549 3.982 -5.464 1.00 36.97 177 ILE A C 1
ATOM 1378 O O . ILE A 1 177 ? -0.394 3.717 -6.213 1.00 36.97 177 ILE A O 1
ATOM 1382 N N . GLY A 1 178 ? 0.750 3.372 -4.290 1.00 37.03 178 GLY A N 1
ATOM 1383 C CA . GLY A 1 178 ? -0.240 2.555 -3.580 1.00 37.03 178 GLY A CA 1
ATOM 1384 C C . GLY A 1 178 ? -0.955 3.358 -2.481 1.00 37.03 178 GLY A C 1
ATOM 1385 O O . GLY A 1 178 ? -0.329 4.126 -1.753 1.00 37.03 178 GLY A O 1
ATOM 1386 N N . VAL A 1 179 ? -2.269 3.189 -2.369 1.00 47.50 179 VAL A N 1
ATOM 1387 C CA . VAL A 1 179 ? -3.134 3.718 -1.306 1.00 47.50 179 VAL A CA 1
ATOM 1388 C C . VAL A 1 179 ? -3.635 2.536 -0.478 1.00 47.50 179 VAL A C 1
ATOM 1390 O O . VAL A 1 179 ? -4.286 1.636 -1.001 1.00 47.50 179 VAL A O 1
ATOM 1393 N N . LEU A 1 180 ? -3.372 2.530 0.823 1.00 48.47 180 LEU A N 1
ATOM 1394 C CA . LEU A 1 180 ? -3.911 1.525 1.733 1.00 48.47 180 LEU A CA 1
ATOM 1395 C C . LEU A 1 180 ? -5.225 2.041 2.338 1.00 48.47 180 LEU A C 1
ATOM 1397 O O . LEU A 1 180 ? -5.280 3.153 2.862 1.00 48.47 180 LEU A O 1
ATOM 1401 N N . CYS A 1 181 ? -6.293 1.253 2.254 1.00 44.44 181 CYS A N 1
ATOM 1402 C CA . CYS A 1 181 ? -7.594 1.558 2.849 1.00 44.44 181 CYS A CA 1
ATOM 1403 C C . CYS A 1 181 ? -7.837 0.600 4.020 1.00 44.44 181 CYS A C 1
ATOM 1405 O O . CYS A 1 181 ? -8.079 -0.588 3.826 1.00 44.44 181 CYS A O 1
ATOM 1407 N N . LEU A 1 182 ? -7.770 1.106 5.244 1.00 37.28 182 LEU A N 1
ATOM 1408 C CA . LEU A 1 182 ? -8.054 0.349 6.459 1.00 37.28 182 LEU A CA 1
ATOM 1409 C C . LEU A 1 182 ? -9.524 0.575 6.841 1.00 37.28 182 LEU A C 1
ATOM 1411 O O . LEU A 1 182 ? -9.993 1.714 6.877 1.00 37.28 182 LEU A O 1
ATOM 1415 N N . ALA A 1 183 ? -10.282 -0.495 7.075 1.00 26.77 183 ALA A N 1
ATOM 1416 C CA . ALA A 1 183 ? -11.628 -0.364 7.631 1.00 26.77 183 ALA A CA 1
ATOM 1417 C C . ALA A 1 183 ? -11.545 -0.154 9.155 1.00 26.77 183 ALA A C 1
ATOM 1419 O O . ALA A 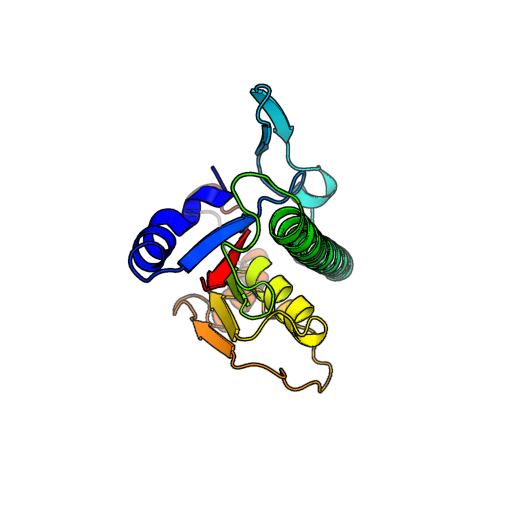1 183 ? -10.695 -0.764 9.808 1.00 26.77 183 ALA A O 1
ATOM 1420 N N . MET A 1 184 ? -12.409 0.712 9.698 1.00 3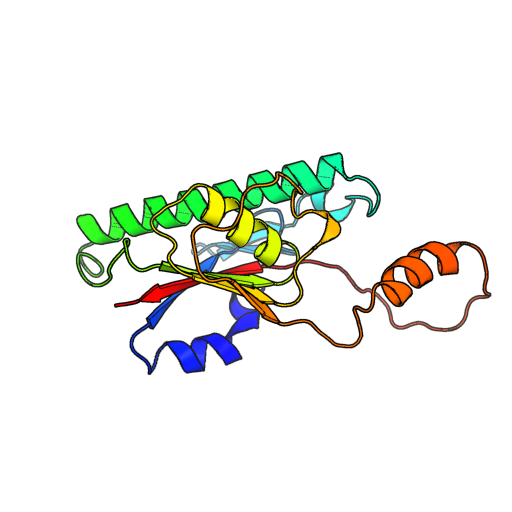0.31 184 MET A N 1
ATOM 1421 C CA . MET A 1 184 ? -12.638 0.824 11.146 1.00 30.31 184 MET A CA 1
ATOM 1422 C C . MET A 1 184 ? -13.537 -0.308 11.651 1.00 30.31 184 MET A C 1
ATOM 1424 O O . MET A 1 184 ? -14.426 -0.755 10.885 1.00 30.31 184 MET A O 1
#

Sequence (184 aa):
MERDMYLGIIAKLIPRGFMVVTISAPHESVFTVFPDGGTIKQAAAIAELASNDYAGWSRLLESRAHLITAVLEYMDTLNRSDSELAGLFDIGKVAAMGHSLGGAAVLEVAKHDNRIKAVILLDPSFHLIRRDNSVSSVPVLLLRQETSRFIMVITMQLQFMTLPQKLQPHSWRPFLIGVLCLAM

Radius of gyration: 17.99 Å; chains: 1; bounding box: 37×40×61 Å

pLDDT: mean 78.21, std 20.83, range [26.77, 97.44]

Foldseek 3Di:
DQQCVCVVVVVVQVVVQKDKDWDDDALQPCKDADPVRDMGGHDPLNQVPDPPPLVSLLVVLVSLLVSVVVVLVVLVVCCPDPPVNPVSFDLLAKEKEWEASLLLSVQVNQLPDNSHAEYEYHQYVVVNNDPPVRDRPHHYHYDHDPVPPPVVVVVVVVVVPDDDDDDDDDDDDDRITMMMITGD